Protein AF-A0A8S3T548-F1 (afdb_monomer_lite)

InterPro domains:
  IPR055470 Domain of unknown function DUF7042 [PF23069] (3-116)

Secondary structure (DSSP, 8-state):
---GGG-EEEEEEEESSS-EE--TT-EEEESTTSSEEEE-TTT--S--TTSSSEEEEEEEEEETTEEEEEEE--S---SSS--SEEEEEEEEETTEEEEEEEESSPPTT--TTSPPTT-EEEEEEE---S----------SSS-HHHHHHHHHHHHHHHHHHHHHHHHHHHHTTSS-------------------SSSSSTTTTTSGGGS--

Organism: Mytilus edulis (NCBI:txid6550)

Structure (mmCIF, N/CA/C/O backbone):
data_AF-A0A8S3T548-F1
#
_entry.id   AF-A0A8S3T548-F1
#
loop_
_atom_site.group_PDB
_atom_site.id
_atom_site.type_symbol
_atom_site.label_atom_id
_atom_site.label_alt_id
_atom_site.label_comp_id
_atom_site.label_asym_id
_atom_site.label_entity_id
_atom_site.label_seq_id
_atom_site.pdbx_PDB_ins_code
_atom_site.Cartn_x
_atom_site.Cartn_y
_atom_site.Cartn_z
_atom_site.occupancy
_atom_site.B_iso_or_equiv
_atom_site.auth_seq_id
_atom_site.auth_comp_id
_atom_site.auth_asym_id
_atom_site.auth_atom_id
_atom_site.pdbx_PDB_model_num
ATOM 1 N N . MET A 1 1 ? -15.044 -4.629 6.955 1.00 51.59 1 MET A N 1
ATOM 2 C CA . MET A 1 1 ? -15.221 -3.271 6.397 1.00 51.59 1 MET A CA 1
ATOM 3 C C . MET A 1 1 ? -13.907 -2.531 6.546 1.00 51.59 1 MET A C 1
ATOM 5 O O . MET A 1 1 ? -13.347 -2.600 7.634 1.00 51.59 1 MET A O 1
ATOM 9 N N . VAL A 1 2 ? -13.434 -1.870 5.486 1.00 59.91 2 VAL A N 1
ATOM 10 C CA . VAL A 1 2 ? -12.195 -1.070 5.491 1.00 59.91 2 VAL A CA 1
ATOM 11 C C . VAL A 1 2 ? -12.359 0.136 6.427 1.00 59.91 2 VAL A C 1
ATOM 13 O O . VAL A 1 2 ? -13.420 0.767 6.436 1.00 59.91 2 VAL A O 1
ATOM 16 N N . SER A 1 3 ? -11.343 0.419 7.248 1.00 67.31 3 SER A N 1
ATOM 17 C CA . SER A 1 3 ? -11.358 1.538 8.205 1.00 67.31 3 SER A CA 1
ATOM 18 C C . SER A 1 3 ? -11.398 2.891 7.488 1.00 67.31 3 SER A C 1
ATOM 20 O O . SER A 1 3 ? -10.720 3.072 6.480 1.00 67.31 3 SER A O 1
ATOM 22 N N . SER A 1 4 ? -12.171 3.844 8.020 1.00 71.12 4 SER A N 1
ATOM 23 C CA . SER A 1 4 ? -12.417 5.156 7.402 1.00 71.12 4 SER A CA 1
ATOM 24 C C . SER A 1 4 ? -11.180 6.046 7.301 1.00 71.12 4 SER A C 1
ATOM 26 O O . SER A 1 4 ? -11.131 6.897 6.425 1.00 71.12 4 SER A O 1
ATOM 28 N N . VAL A 1 5 ? -10.176 5.834 8.158 1.00 68.00 5 VAL A N 1
ATOM 29 C CA . VAL A 1 5 ? -8.953 6.660 8.230 1.00 68.00 5 VAL A CA 1
ATOM 30 C C . VAL A 1 5 ? -8.104 6.584 6.954 1.00 68.00 5 VAL A C 1
ATOM 32 O O . VAL A 1 5 ? -7.256 7.438 6.723 1.00 68.00 5 VAL A O 1
ATOM 35 N N . PHE A 1 6 ? -8.335 5.577 6.115 1.00 75.81 6 PHE A N 1
ATOM 36 C CA . PHE A 1 6 ? -7.535 5.325 4.918 1.00 75.81 6 PHE A CA 1
ATOM 37 C C . PHE A 1 6 ? -8.343 5.506 3.638 1.00 75.81 6 PHE A C 1
ATOM 39 O O . PHE A 1 6 ? -7.819 5.225 2.575 1.00 75.81 6 PHE A O 1
ATOM 46 N N . LEU A 1 7 ? -9.605 5.937 3.723 1.00 85.81 7 LEU A N 1
ATOM 47 C CA . LEU A 1 7 ? -10.433 6.139 2.538 1.00 85.81 7 LEU A CA 1
ATOM 48 C C . LEU A 1 7 ? -10.167 7.527 1.967 1.00 85.81 7 LEU A C 1
ATOM 50 O O . LEU A 1 7 ? -10.346 8.520 2.669 1.00 85.81 7 LEU A O 1
ATOM 54 N N . GLY A 1 8 ? -9.764 7.593 0.704 1.00 88.31 8 GLY A N 1
ATOM 55 C CA . GLY A 1 8 ? -9.559 8.861 0.016 1.00 88.31 8 GLY A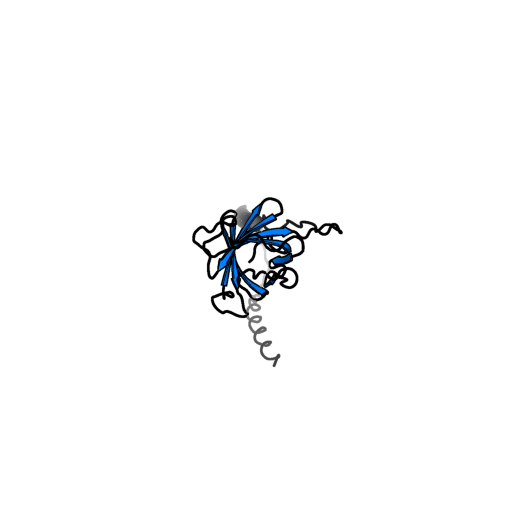 CA 1
ATOM 56 C C . GLY A 1 8 ? -8.495 8.793 -1.067 1.00 88.31 8 GLY A C 1
ATOM 57 O O . GLY A 1 8 ? -7.948 7.734 -1.373 1.00 88.31 8 GLY A O 1
ATOM 58 N N . ASN A 1 9 ? -8.189 9.966 -1.611 1.00 91.00 9 ASN A N 1
ATOM 59 C CA . ASN A 1 9 ? -7.144 10.152 -2.606 1.00 91.00 9 ASN A CA 1
ATOM 60 C C . ASN A 1 9 ? -5.880 10.697 -1.946 1.00 91.00 9 ASN A C 1
ATOM 62 O O . ASN A 1 9 ? -5.929 11.621 -1.127 1.00 91.00 9 ASN A O 1
ATOM 66 N N . PHE A 1 10 ? -4.744 10.130 -2.329 1.00 92.38 10 PHE A N 1
ATOM 67 C CA . PHE A 1 10 ? -3.447 10.473 -1.772 1.00 92.38 10 PHE A CA 1
ATOM 68 C C . PHE A 1 10 ? -2.417 10.662 -2.879 1.00 92.38 10 PHE A C 1
ATOM 70 O O . PHE A 1 10 ? -2.430 9.955 -3.886 1.00 92.38 10 PHE A O 1
ATOM 77 N N . PHE A 1 11 ? -1.471 11.564 -2.643 1.00 93.50 11 PHE A N 1
ATOM 78 C CA . PHE A 1 11 ? -0.170 11.476 -3.287 1.00 93.50 11 PHE A CA 1
ATOM 79 C C . PHE A 1 11 ? 0.639 10.354 -2.656 1.00 93.50 11 PHE A C 1
ATOM 81 O O . PHE A 1 11 ? 0.528 10.132 -1.447 1.00 93.50 11 PHE A O 1
ATOM 88 N N . TYR A 1 12 ? 1.489 9.687 -3.435 1.00 94.19 12 TYR A N 1
ATOM 89 C CA . TYR A 1 12 ? 2.329 8.633 -2.884 1.00 94.19 12 TYR A CA 1
ATOM 90 C C . TYR A 1 12 ? 3.771 8.633 -3.384 1.00 94.19 12 TYR A C 1
ATOM 92 O O . TYR A 1 12 ? 4.076 8.963 -4.529 1.00 94.19 12 TYR A O 1
ATOM 100 N N . THR A 1 13 ? 4.659 8.191 -2.497 1.00 95.69 13 THR A N 1
ATOM 101 C CA . THR A 1 13 ? 6.007 7.720 -2.834 1.00 95.69 13 THR A CA 1
ATOM 102 C C . THR A 1 13 ? 6.075 6.209 -2.647 1.00 95.69 13 THR A C 1
ATOM 104 O O . THR A 1 13 ? 5.324 5.650 -1.846 1.00 95.69 13 THR A O 1
ATOM 107 N N . TYR A 1 14 ? 6.965 5.539 -3.377 1.00 95.88 14 TYR A N 1
ATOM 108 C CA . TYR A 1 14 ? 7.132 4.087 -3.358 1.00 95.88 14 TYR A CA 1
ATOM 109 C C . TYR A 1 14 ? 8.607 3.682 -3.366 1.00 95.88 14 TYR A C 1
ATOM 111 O O . TYR A 1 14 ? 9.368 4.139 -4.216 1.00 95.88 14 TYR A O 1
ATOM 119 N N . ASP A 1 15 ? 8.996 2.780 -2.468 1.00 96.19 15 ASP A N 1
ATOM 120 C CA . ASP A 1 15 ? 10.358 2.258 -2.325 1.00 96.19 15 ASP A CA 1
ATOM 121 C C . ASP A 1 15 ? 10.357 0.721 -2.258 1.00 96.19 15 ASP A C 1
ATOM 123 O O . ASP A 1 15 ? 9.858 0.111 -1.308 1.00 96.19 15 ASP A O 1
ATOM 127 N N . ASN A 1 16 ? 10.964 0.081 -3.258 1.00 93.44 16 ASN A N 1
ATOM 128 C CA . ASN A 1 16 ? 11.143 -1.376 -3.339 1.00 93.44 16 ASN A CA 1
ATOM 129 C C . ASN A 1 16 ? 12.545 -1.854 -2.901 1.00 93.44 16 ASN A C 1
ATOM 131 O O . ASN A 1 16 ? 12.880 -3.028 -3.042 1.00 93.44 16 ASN A O 1
ATOM 135 N N . GLY A 1 17 ? 13.383 -0.953 -2.390 1.00 91.69 17 GLY A N 1
ATOM 136 C CA . GLY A 1 17 ? 14.765 -1.196 -1.988 1.00 91.69 17 GLY A CA 1
ATOM 137 C C . GLY A 1 17 ? 15.832 -0.908 -3.026 1.00 91.69 17 GLY A C 1
ATOM 138 O O . GLY A 1 17 ? 17.009 -1.065 -2.711 1.00 91.69 17 GLY A O 1
ATOM 139 N N . THR A 1 18 ? 15.449 -0.453 -4.217 1.00 90.06 18 THR A N 1
ATOM 140 C CA . THR A 1 18 ? 16.390 0.062 -5.226 1.00 90.06 18 THR A CA 1
ATOM 141 C C . THR A 1 18 ? 16.393 1.591 -5.313 1.00 90.06 18 THR A C 1
ATOM 143 O O . THR A 1 18 ? 17.237 2.165 -5.995 1.00 90.06 18 THR A O 1
ATOM 146 N N . GLY A 1 19 ? 15.487 2.249 -4.584 1.00 90.12 19 GLY A N 1
ATOM 147 C CA . GLY A 1 19 ? 15.321 3.696 -4.534 1.00 90.12 19 GLY A CA 1
ATOM 148 C C . GLY A 1 19 ? 13.848 4.088 -4.416 1.00 90.12 19 GLY A C 1
ATOM 149 O O . GLY A 1 19 ? 12.954 3.253 -4.568 1.00 90.12 19 GLY A O 1
ATOM 150 N N . THR A 1 20 ? 13.605 5.372 -4.165 1.00 92.62 20 THR A N 1
ATOM 151 C CA . THR A 1 20 ? 12.253 5.939 -4.109 1.00 92.62 20 THR A CA 1
ATOM 152 C C . THR A 1 20 ? 11.794 6.365 -5.502 1.00 92.62 20 THR A C 1
ATOM 154 O O . THR A 1 20 ? 12.530 7.012 -6.244 1.00 92.62 20 THR A O 1
ATOM 157 N N . SER A 1 21 ? 10.556 6.023 -5.840 1.00 93.12 21 SER A N 1
ATOM 158 C CA . SER A 1 21 ? 9.849 6.389 -7.068 1.00 93.12 21 SER A CA 1
ATOM 159 C C . SER A 1 21 ? 8.479 6.975 -6.733 1.00 93.12 21 SER A C 1
ATOM 161 O O . SER A 1 21 ? 8.013 6.835 -5.601 1.00 93.12 21 SER A O 1
ATOM 163 N N . CYS A 1 22 ? 7.833 7.599 -7.721 1.00 91.75 22 CYS A N 1
ATOM 164 C CA . CYS A 1 22 ? 6.589 8.353 -7.549 1.00 91.75 22 CYS A CA 1
ATOM 165 C C . CYS A 1 22 ? 6.742 9.538 -6.568 1.00 91.75 22 CYS A C 1
ATOM 167 O O . CYS A 1 22 ? 7.693 9.617 -5.787 1.00 91.75 22 CYS A O 1
ATOM 169 N N . GLY A 1 23 ? 5.850 10.520 -6.642 1.00 85.12 23 GLY A N 1
ATOM 170 C CA . GLY A 1 23 ? 5.971 11.721 -5.818 1.00 85.12 23 GLY A CA 1
ATOM 171 C C . GLY A 1 23 ? 4.720 12.583 -5.815 1.00 85.12 23 GLY A C 1
ATOM 172 O O . GLY A 1 23 ? 3.616 12.112 -6.079 1.00 85.12 23 GLY A O 1
ATOM 173 N N . THR A 1 24 ? 4.891 13.870 -5.515 1.00 73.44 24 THR A N 1
ATOM 174 C CA . THR A 1 24 ? 3.818 14.871 -5.565 1.00 73.44 24 THR A CA 1
ATOM 175 C C . THR A 1 24 ? 3.311 14.991 -7.004 1.00 73.44 24 THR A C 1
ATOM 177 O O . THR A 1 24 ? 3.978 15.584 -7.848 1.00 73.44 24 THR A O 1
ATOM 180 N N . GLY A 1 25 ? 2.178 14.360 -7.300 1.00 82.31 25 GLY A N 1
ATOM 181 C CA . GLY A 1 25 ? 1.628 14.221 -8.651 1.00 82.31 25 GLY A CA 1
ATOM 182 C C . GLY A 1 25 ? 1.304 12.781 -9.046 1.00 82.31 25 GLY A C 1
ATOM 183 O O . GLY A 1 25 ? 0.706 12.582 -10.092 1.00 82.31 25 GLY A O 1
ATOM 184 N N . SER A 1 26 ? 1.690 11.790 -8.238 1.00 91.19 26 SER A N 1
ATOM 185 C CA . SER A 1 26 ? 1.286 10.391 -8.402 1.00 91.19 26 SER A C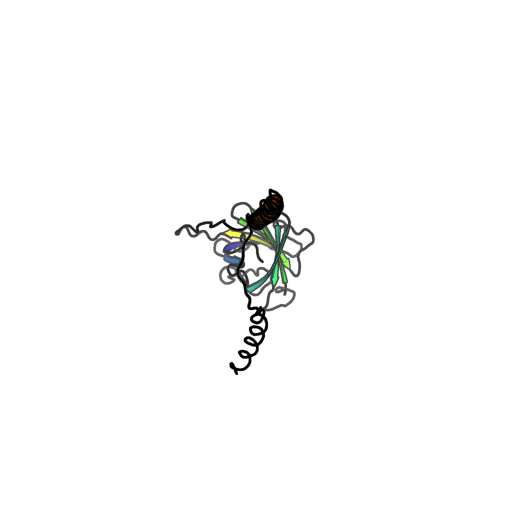A 1
ATOM 186 C C . SER A 1 26 ? 0.114 10.088 -7.478 1.00 91.19 26 SER A C 1
ATOM 188 O O . SER A 1 26 ? 0.279 10.103 -6.259 1.00 91.19 26 SER A O 1
ATOM 190 N N . GLU A 1 27 ? -1.056 9.837 -8.053 1.00 91.62 27 GLU A N 1
ATOM 191 C CA . GLU A 1 27 ? -2.300 9.623 -7.318 1.00 91.62 27 GLU A CA 1
ATOM 192 C C . GLU A 1 27 ? -2.580 8.148 -7.034 1.00 91.62 27 GLU A C 1
ATOM 194 O O . GLU A 1 27 ? -2.431 7.269 -7.891 1.00 91.62 27 GLU A O 1
ATOM 199 N N . TRP A 1 28 ? -3.043 7.906 -5.812 1.00 91.94 28 TRP A N 1
ATOM 200 C CA . TRP A 1 28 ? -3.550 6.628 -5.342 1.00 91.94 28 TRP A CA 1
ATOM 201 C C . TRP A 1 28 ? -4.902 6.850 -4.650 1.00 91.94 28 TRP A C 1
ATOM 203 O O . TRP A 1 28 ? -4.971 7.487 -3.596 1.00 91.94 28 TRP A O 1
ATOM 213 N N . ASP A 1 29 ? -5.970 6.299 -5.238 1.00 91.81 29 ASP A N 1
ATOM 214 C CA . ASP A 1 29 ? -7.287 6.183 -4.600 1.00 91.81 29 ASP A CA 1
ATOM 215 C C . ASP A 1 29 ? -7.320 4.932 -3.716 1.00 91.81 29 ASP A C 1
ATOM 217 O O . ASP A 1 29 ? -7.341 3.794 -4.199 1.00 91.81 29 ASP A O 1
ATOM 221 N N . VAL A 1 30 ? -7.330 5.135 -2.402 1.00 89.50 30 VAL A N 1
ATOM 222 C CA . VAL A 1 30 ? -7.369 4.065 -1.408 1.00 89.50 30 VAL A CA 1
ATOM 223 C C . VAL A 1 30 ? -8.821 3.792 -1.033 1.00 89.50 30 VAL A C 1
ATOM 225 O O . VAL A 1 30 ? -9.344 4.311 -0.052 1.00 89.50 30 VAL A O 1
ATOM 228 N N . CYS A 1 31 ? -9.484 2.919 -1.790 1.00 85.56 31 CYS A N 1
ATOM 229 C CA . CYS A 1 31 ? -10.821 2.425 -1.459 1.00 85.56 31 CYS A CA 1
ATOM 230 C C . CYS A 1 31 ? -11.855 3.539 -1.193 1.00 85.56 31 CYS A C 1
ATOM 232 O O . CYS A 1 31 ? -12.702 3.346 -0.321 1.00 85.56 31 CYS A O 1
ATOM 234 N N . THR A 1 32 ? -11.853 4.682 -1.895 1.00 86.50 32 THR A N 1
ATOM 235 C CA . THR A 1 32 ? -12.828 5.767 -1.627 1.00 86.50 32 THR A CA 1
ATOM 236 C C . THR A 1 32 ? -14.278 5.266 -1.691 1.00 86.50 32 THR A C 1
ATOM 238 O O . THR A 1 32 ? -15.100 5.585 -0.830 1.00 86.50 32 THR A O 1
ATOM 241 N N . ASN A 1 33 ? -14.587 4.371 -2.636 1.00 85.12 33 ASN A N 1
ATOM 242 C CA . ASN A 1 33 ? -15.897 3.713 -2.751 1.00 85.12 33 ASN A CA 1
ATOM 243 C C . ASN A 1 33 ? -16.063 2.464 -1.851 1.00 85.12 33 ASN A C 1
ATOM 245 O O . ASN A 1 33 ? -17.043 1.731 -1.971 1.00 85.12 33 ASN A O 1
ATOM 249 N N . ARG A 1 34 ? -15.096 2.205 -0.962 1.00 83.38 34 ARG A N 1
ATOM 250 C CA . ARG A 1 34 ? -14.971 1.058 -0.039 1.00 83.38 34 ARG A CA 1
ATOM 251 C C . ARG A 1 34 ? -14.793 -0.313 -0.695 1.00 83.38 34 ARG A C 1
ATOM 253 O O . ARG A 1 34 ? -14.726 -1.306 0.030 1.00 83.38 34 ARG A O 1
ATOM 260 N N . THR A 1 35 ? -14.707 -0.380 -2.019 1.00 89.44 35 THR A N 1
ATOM 261 C CA . THR A 1 35 ? -14.686 -1.639 -2.778 1.00 89.44 35 THR A CA 1
ATOM 262 C C . THR A 1 35 ? -13.463 -1.795 -3.662 1.00 89.44 35 THR A C 1
ATOM 264 O O . THR A 1 35 ? -12.944 -2.903 -3.749 1.00 89.44 35 THR A O 1
ATOM 267 N N . THR A 1 36 ? -12.977 -0.718 -4.273 1.00 92.69 36 THR A N 1
ATOM 268 C CA . THR A 1 36 ? -11.876 -0.750 -5.233 1.00 92.69 36 THR A CA 1
ATOM 269 C C . THR A 1 36 ? -10.857 0.322 -4.914 1.00 92.6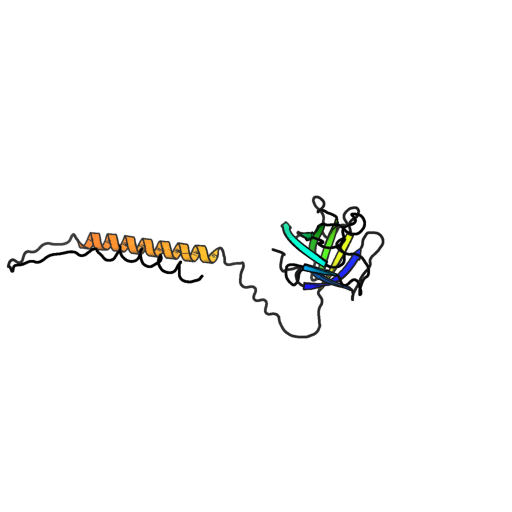9 36 THR A C 1
ATOM 271 O O . THR A 1 36 ? -11.190 1.417 -4.478 1.00 92.69 36 THR A O 1
ATOM 274 N N . MET A 1 37 ? -9.604 -0.013 -5.150 1.00 93.44 37 MET A N 1
ATOM 275 C CA . MET A 1 37 ? -8.452 0.854 -5.037 1.00 93.44 37 MET A CA 1
ATOM 276 C C . MET A 1 37 ? -7.828 0.960 -6.421 1.00 93.44 37 MET A C 1
ATOM 278 O O . MET A 1 37 ? -7.666 -0.060 -7.094 1.00 93.44 37 MET A O 1
ATOM 282 N N . THR A 1 38 ? -7.494 2.179 -6.835 1.00 94.25 38 THR A N 1
ATOM 283 C CA . THR A 1 38 ? -6.963 2.443 -8.175 1.00 94.25 38 THR A CA 1
ATOM 284 C C . THR A 1 38 ? -5.638 3.195 -8.115 1.00 94.25 38 THR A C 1
ATOM 286 O O . THR A 1 38 ? -5.371 3.963 -7.186 1.00 94.25 38 THR A O 1
ATOM 289 N N . PHE A 1 39 ? -4.796 2.941 -9.114 1.00 92.75 39 PHE A N 1
ATOM 290 C CA . PHE A 1 39 ? -3.470 3.529 -9.260 1.00 92.75 39 PHE A CA 1
ATOM 291 C C . PHE A 1 39 ? -3.358 4.226 -10.615 1.00 92.75 39 PHE A C 1
ATOM 293 O O . PHE A 1 39 ? -3.606 3.616 -11.657 1.00 92.75 39 PHE A O 1
ATOM 300 N N . ASN A 1 40 ? -2.939 5.492 -10.631 1.00 90.56 40 ASN A N 1
ATOM 301 C CA . ASN A 1 40 ? -2.758 6.215 -11.886 1.00 90.56 40 ASN A CA 1
ATOM 302 C C . ASN A 1 40 ? -1.358 5.976 -12.475 1.00 90.56 40 ASN A C 1
ATOM 304 O O . ASN A 1 40 ? -0.421 6.752 -12.265 1.00 90.56 40 ASN A O 1
ATOM 308 N N . TYR A 1 41 ? -1.211 4.910 -13.266 1.00 91.31 41 TYR A N 1
ATOM 309 C CA . TYR A 1 41 ? 0.083 4.574 -13.873 1.00 91.31 41 TYR A CA 1
ATOM 310 C C . TYR A 1 41 ? 0.528 5.500 -15.010 1.00 91.31 41 TYR A C 1
ATOM 312 O O . TYR A 1 41 ? 1.687 5.451 -15.419 1.00 91.31 41 TYR A O 1
ATOM 320 N N . THR A 1 42 ? -0.342 6.395 -15.490 1.00 91.56 42 THR A N 1
ATOM 321 C CA . THR A 1 42 ? 0.075 7.480 -16.392 1.00 91.56 42 THR A CA 1
ATOM 322 C C . THR A 1 42 ? 0.898 8.536 -15.649 1.00 91.56 42 THR A C 1
ATOM 324 O O . THR A 1 42 ? 1.801 9.126 -16.235 1.00 91.56 42 THR A O 1
ATOM 327 N N . GLN A 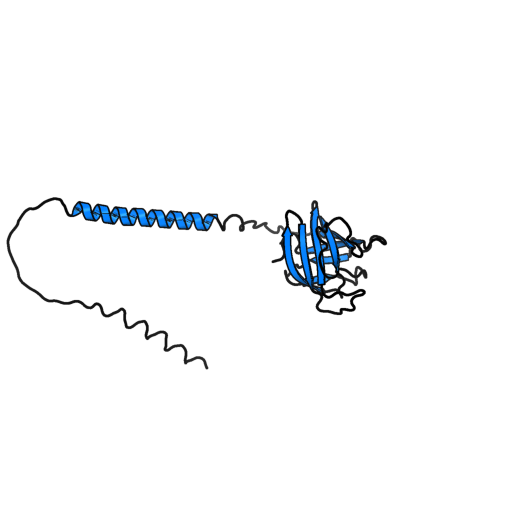1 43 ? 0.629 8.746 -14.356 1.00 91.38 43 GLN A N 1
ATOM 328 C CA . GLN A 1 43 ? 1.386 9.666 -13.501 1.00 91.38 43 GLN A CA 1
ATOM 329 C C . GLN A 1 43 ? 2.632 9.016 -12.884 1.00 91.38 43 GLN A C 1
ATOM 331 O O . GLN A 1 43 ? 3.646 9.685 -12.691 1.00 91.38 43 GLN A O 1
ATOM 336 N N . CYS A 1 44 ? 2.578 7.718 -12.572 1.00 92.94 44 CYS A N 1
ATOM 337 C CA . CYS A 1 44 ? 3.751 6.953 -12.159 1.00 92.94 44 CYS A CA 1
ATOM 338 C C . CYS A 1 44 ? 3.705 5.518 -12.683 1.00 92.94 44 CYS A C 1
ATOM 340 O O . CYS A 1 44 ? 2.907 4.713 -12.222 1.00 92.94 44 CYS A O 1
ATOM 342 N N . ALA A 1 45 ? 4.625 5.161 -13.579 1.00 92.88 45 ALA A N 1
ATOM 343 C CA . ALA A 1 45 ? 4.669 3.830 -14.193 1.00 92.88 45 ALA A CA 1
ATOM 344 C C . ALA A 1 45 ? 5.085 2.691 -13.234 1.00 92.88 45 ALA A C 1
ATOM 346 O O . ALA A 1 45 ? 5.134 1.529 -13.637 1.00 92.88 45 ALA A O 1
ATOM 347 N N . THR A 1 46 ? 5.425 3.000 -11.980 1.00 93.56 46 THR A N 1
ATOM 348 C CA . THR A 1 46 ? 5.773 1.990 -10.980 1.00 93.56 46 THR A CA 1
ATOM 349 C C . THR A 1 46 ? 4.551 1.142 -10.634 1.00 93.56 46 THR A C 1
ATOM 351 O O . THR A 1 46 ? 3.542 1.665 -10.169 1.00 93.56 46 THR A O 1
ATOM 354 N N . ILE A 1 47 ? 4.673 -0.178 -10.789 1.00 93.69 47 ILE A N 1
ATOM 355 C CA . ILE A 1 47 ? 3.632 -1.136 -10.401 1.00 93.69 47 ILE A CA 1
ATOM 356 C C . ILE A 1 47 ? 3.477 -1.133 -8.879 1.00 93.69 47 ILE A C 1
ATOM 358 O O . ILE A 1 47 ? 4.426 -1.413 -8.142 1.00 93.69 47 ILE A O 1
ATOM 362 N N . ILE A 1 48 ? 2.256 -0.868 -8.422 1.00 93.50 48 ILE A N 1
ATOM 363 C CA . ILE A 1 48 ? 1.879 -0.859 -7.007 1.00 93.50 48 ILE A CA 1
ATOM 364 C C . ILE A 1 48 ? 0.923 -2.011 -6.735 1.00 93.50 48 ILE A C 1
ATOM 366 O O . ILE A 1 48 ? 0.177 -2.460 -7.607 1.00 93.50 48 ILE A O 1
ATOM 370 N N . ALA A 1 49 ? 0.990 -2.524 -5.509 1.00 94.50 49 ALA A N 1
ATOM 371 C CA . ALA A 1 49 ? 0.191 -3.650 -5.052 1.00 94.50 49 ALA A CA 1
ATOM 372 C C . ALA A 1 49 ? 0.278 -4.897 -5.945 1.00 94.50 49 ALA A C 1
ATOM 374 O O . ALA A 1 49 ? -0.616 -5.738 -5.895 1.00 94.50 49 ALA A O 1
ATOM 375 N N . TYR A 1 50 ? 1.348 -5.012 -6.741 1.00 95.81 50 TYR A N 1
ATOM 376 C CA . TYR A 1 50 ? 1.573 -6.114 -7.671 1.00 95.81 50 TYR A CA 1
ATOM 377 C C . TYR A 1 50 ? 0.352 -6.370 -8.577 1.00 95.81 50 TYR A C 1
ATOM 379 O O . TYR A 1 50 ? -0.103 -7.506 -8.716 1.00 95.81 50 TYR A O 1
ATOM 387 N N . SER A 1 51 ? -0.217 -5.295 -9.132 1.00 95.00 51 SER A N 1
ATOM 388 C CA . SER A 1 51 ? -1.495 -5.299 -9.856 1.00 95.00 51 SER A CA 1
ATOM 389 C C . SER A 1 51 ? -1.454 -4.449 -11.126 1.00 95.00 51 SER A C 1
ATOM 391 O O . SER A 1 51 ? -0.553 -3.632 -11.301 1.00 95.00 51 SER A O 1
ATOM 393 N N . ASP A 1 52 ? -2.425 -4.640 -12.015 1.00 89.38 52 ASP A N 1
ATOM 394 C CA . ASP A 1 52 ? -2.558 -3.951 -13.303 1.00 89.38 52 ASP A CA 1
ATOM 395 C C . ASP A 1 52 ? -3.446 -2.693 -13.226 1.00 89.38 52 ASP A C 1
ATOM 397 O O . ASP A 1 52 ? -4.174 -2.384 -14.165 1.00 89.38 52 ASP A O 1
ATOM 401 N N . ALA A 1 53 ? -3.293 -1.933 -12.132 1.00 88.69 53 ALA A N 1
ATOM 402 C CA . ALA A 1 53 ? -3.872 -0.612 -11.828 1.00 88.69 53 ALA A CA 1
ATOM 403 C C . ALA A 1 53 ? -5.161 -0.586 -10.994 1.00 88.69 53 ALA A C 1
ATOM 405 O O . ALA A 1 53 ? -5.423 0.437 -10.362 1.00 88.69 53 ALA A O 1
ATOM 406 N N . GLU A 1 54 ? -5.929 -1.673 -10.914 1.00 94.69 54 GLU A N 1
ATOM 407 C CA . GLU A 1 54 ? -7.119 -1.747 -10.055 1.00 94.69 54 GLU A CA 1
ATOM 408 C C . GLU A 1 54 ? -7.112 -3.013 -9.193 1.00 94.69 54 GLU A C 1
ATOM 410 O O . GLU A 1 54 ? -6.845 -4.120 -9.661 1.00 94.69 54 GLU A O 1
ATOM 415 N N . VAL A 1 55 ? -7.443 -2.856 -7.910 1.00 95.94 55 VAL A N 1
ATOM 416 C CA . VAL A 1 55 ? -7.601 -3.971 -6.971 1.00 95.94 55 VAL A CA 1
ATOM 417 C C . VAL A 1 55 ? -8.853 -3.811 -6.123 1.00 95.94 55 VAL A C 1
ATOM 419 O O . VAL A 1 55 ? -9.261 -2.709 -5.769 1.00 95.94 55 VAL A O 1
ATOM 422 N N . PHE A 1 56 ? -9.450 -4.931 -5.732 1.00 95.12 56 PHE A N 1
ATOM 423 C CA . PHE A 1 56 ? -10.604 -4.978 -4.844 1.00 95.12 56 PHE A CA 1
ATOM 424 C C . PHE A 1 56 ? -10.168 -5.024 -3.383 1.00 95.12 56 PHE A C 1
ATOM 426 O O . PHE A 1 56 ? -9.323 -5.830 -2.996 1.00 95.12 56 PHE A O 1
ATOM 433 N N . CYS A 1 57 ? -10.784 -4.205 -2.541 1.00 91.38 57 CYS A N 1
ATOM 434 C CA . CYS A 1 57 ? -10.544 -4.167 -1.105 1.00 91.38 57 CYS A CA 1
ATOM 435 C C . CYS A 1 57 ? -11.359 -5.286 -0.431 1.00 91.38 57 CYS A C 1
ATOM 437 O O . CYS A 1 57 ? -12.554 -5.133 -0.187 1.00 91.38 57 CYS A O 1
ATOM 439 N N . VAL A 1 58 ? -10.733 -6.438 -0.155 1.00 89.12 58 VAL A N 1
ATOM 440 C CA . VAL A 1 58 ? -11.458 -7.658 0.257 1.00 89.12 58 VAL A CA 1
ATOM 441 C C . VAL A 1 58 ? -11.682 -7.720 1.761 1.00 89.12 58 VAL A C 1
ATOM 443 O O . VAL A 1 58 ? -12.797 -7.944 2.232 1.00 89.12 58 VAL A O 1
ATOM 446 N N . ALA A 1 59 ? -10.612 -7.560 2.534 1.00 86.56 59 ALA A N 1
ATOM 447 C CA . ALA A 1 59 ? -10.658 -7.747 3.975 1.00 86.56 59 ALA A CA 1
ATOM 448 C C . ALA A 1 59 ? -9.667 -6.825 4.672 1.00 86.56 59 ALA A C 1
ATOM 450 O O . ALA A 1 59 ? -8.571 -6.576 4.176 1.00 86.56 59 ALA A O 1
ATOM 451 N N . SER A 1 60 ? -10.047 -6.356 5.856 1.00 88.44 60 SER A N 1
ATOM 452 C CA . SER A 1 60 ? -9.171 -5.583 6.725 1.00 88.44 60 SER A CA 1
ATOM 453 C C . SER A 1 60 ? -9.298 -6.059 8.162 1.00 88.44 60 SER A C 1
ATOM 455 O O . SER A 1 60 ? -10.414 -6.241 8.654 1.00 88.44 60 SER A O 1
ATOM 457 N N . VAL A 1 61 ? -8.168 -6.188 8.846 1.00 89.25 61 VAL A N 1
ATOM 458 C CA . VAL A 1 61 ? -8.101 -6.480 10.278 1.00 89.25 61 VAL A CA 1
ATOM 459 C C . VAL A 1 61 ? -7.272 -5.394 10.945 1.00 89.25 61 VAL A C 1
ATOM 461 O O . VAL A 1 61 ? -6.157 -5.111 10.514 1.00 89.25 61 VAL A O 1
ATOM 464 N N . ALA A 1 62 ? -7.814 -4.776 11.989 1.00 90.00 62 ALA A N 1
ATOM 465 C CA . ALA A 1 62 ? -7.072 -3.837 12.817 1.00 90.00 62 ALA A CA 1
ATOM 466 C C . ALA A 1 62 ? -6.472 -4.578 14.018 1.00 90.00 62 ALA A C 1
ATOM 468 O O . ALA A 1 62 ? -7.162 -5.352 14.681 1.00 90.00 62 ALA A O 1
ATOM 469 N N . SER A 1 63 ? -5.196 -4.328 14.303 1.00 88.31 63 SER A N 1
ATOM 470 C CA . SER A 1 63 ? -4.507 -4.820 15.494 1.00 88.31 63 SER A CA 1
ATOM 471 C C . SER A 1 63 ? -3.675 -3.690 16.089 1.00 88.31 63 SER A C 1
ATOM 473 O O . SER A 1 63 ? -2.705 -3.233 15.480 1.00 88.31 63 SER A O 1
ATOM 475 N N . SER A 1 64 ? -4.054 -3.242 17.286 1.00 86.25 64 SER A N 1
ATOM 476 C CA . SER A 1 64 ? -3.540 -2.014 17.905 1.00 86.25 64 SER A CA 1
ATOM 477 C C . SER A 1 64 ? -3.703 -0.809 16.964 1.00 86.25 64 SER A C 1
ATOM 479 O O . SER A 1 64 ? -4.831 -0.394 16.717 1.00 86.25 64 SER A O 1
ATOM 481 N N . ASN A 1 65 ? -2.602 -0.302 16.397 1.00 87.06 65 ASN A N 1
ATOM 482 C CA . ASN A 1 65 ? -2.567 0.860 15.497 1.00 87.06 65 ASN A CA 1
ATOM 483 C C . ASN A 1 65 ? -2.163 0.490 14.060 1.00 87.06 65 ASN A C 1
ATOM 485 O O . ASN A 1 65 ? -1.841 1.369 13.262 1.00 87.06 65 ASN A O 1
ATOM 489 N N . VAL A 1 66 ? -2.133 -0.806 13.743 1.00 92.06 66 VAL A N 1
ATOM 490 C CA . VAL A 1 66 ? -1.794 -1.309 12.411 1.00 92.06 66 VAL A CA 1
ATOM 491 C C . VAL A 1 66 ? -3.025 -1.938 11.787 1.00 92.06 66 VAL A C 1
ATOM 493 O O . VAL A 1 66 ? -3.698 -2.769 12.404 1.00 92.06 66 VAL A O 1
ATOM 496 N N . ILE A 1 67 ? -3.301 -1.563 10.545 1.00 92.12 67 ILE A N 1
ATOM 497 C CA . ILE A 1 67 ? -4.314 -2.211 9.722 1.00 92.12 67 ILE A CA 1
ATOM 498 C C . ILE A 1 67 ? -3.639 -3.137 8.738 1.00 92.12 67 ILE A C 1
ATOM 500 O O . ILE A 1 67 ? -2.762 -2.721 7.997 1.00 92.12 67 ILE A O 1
ATOM 504 N N . TYR A 1 68 ? -4.108 -4.373 8.705 1.00 93.38 68 TYR A N 1
ATOM 505 C CA . TYR A 1 68 ? -3.747 -5.375 7.721 1.00 93.38 68 TYR A CA 1
ATOM 506 C C . TYR A 1 68 ? -4.872 -5.421 6.698 1.00 93.38 68 TYR A C 1
ATOM 508 O O . TYR A 1 68 ? -5.964 -5.898 7.006 1.00 93.38 68 TYR A O 1
ATOM 516 N N . LEU A 1 69 ? -4.631 -4.881 5.510 1.00 93.12 69 LEU A N 1
ATOM 517 C CA . LEU A 1 69 ? -5.564 -4.871 4.392 1.00 93.12 69 LEU A CA 1
ATOM 518 C C . LEU A 1 69 ? -5.110 -5.902 3.362 1.00 93.12 69 LEU A C 1
ATOM 520 O O . LEU A 1 69 ? -3.972 -5.880 2.911 1.00 93.12 69 LEU A O 1
ATOM 524 N N . THR A 1 70 ? -6.006 -6.803 2.981 1.00 94.06 70 THR A N 1
ATOM 525 C CA . THR A 1 70 ? -5.806 -7.688 1.832 1.00 94.06 70 THR A CA 1
ATOM 526 C C . THR A 1 70 ? -6.596 -7.145 0.657 1.00 94.06 70 THR A C 1
ATOM 528 O O . THR A 1 70 ? -7.816 -6.969 0.751 1.00 94.06 70 THR A O 1
ATOM 531 N N . VAL A 1 71 ? -5.896 -6.905 -0.446 1.00 95.38 71 VAL A N 1
ATOM 532 C CA . VAL A 1 71 ? -6.495 -6.525 -1.722 1.00 95.38 71 VAL A CA 1
ATOM 533 C C . VAL A 1 71 ? -6.393 -7.669 -2.727 1.00 95.38 71 VAL A C 1
ATOM 535 O O . VAL A 1 71 ? -5.496 -8.511 -2.640 1.00 95.38 71 VAL A O 1
ATOM 538 N N . PHE A 1 72 ? -7.333 -7.705 -3.664 1.00 96.50 72 PHE A N 1
ATOM 539 C CA . PHE A 1 72 ? -7.456 -8.732 -4.688 1.00 96.50 72 PHE A CA 1
ATOM 540 C C . PHE A 1 72 ? -7.341 -8.119 -6.074 1.00 96.50 72 PHE A C 1
ATOM 542 O O . PHE A 1 72 ? -8.136 -7.265 -6.455 1.00 96.50 72 PHE A O 1
ATOM 549 N N . ASN A 1 73 ? -6.371 -8.592 -6.837 1.00 96.94 73 ASN A N 1
ATOM 550 C CA . ASN A 1 73 ? -6.210 -8.238 -8.233 1.00 96.94 73 ASN A CA 1
ATOM 551 C C . ASN A 1 73 ? -7.103 -9.156 -9.082 1.00 96.94 73 ASN A C 1
ATOM 553 O O . ASN A 1 73 ? -6.878 -10.368 -9.132 1.00 96.94 73 ASN A O 1
ATOM 557 N N . ASN A 1 74 ? -8.123 -8.606 -9.743 1.00 95.62 74 ASN A N 1
ATOM 558 C CA . ASN A 1 74 ? -8.978 -9.376 -10.657 1.00 95.62 74 ASN A CA 1
ATOM 559 C C . ASN A 1 74 ? -8.439 -9.416 -12.100 1.00 95.62 74 ASN A C 1
ATOM 561 O O . ASN A 1 74 ? -8.991 -10.125 -12.938 1.00 95.62 74 ASN A O 1
ATOM 565 N N . GLY A 1 75 ? -7.373 -8.677 -12.386 1.00 94.25 75 GLY A N 1
ATOM 566 C CA . GLY A 1 75 ? -6.740 -8.600 -13.689 1.00 94.25 75 GLY A CA 1
ATOM 567 C C . GLY A 1 75 ? -5.700 -9.693 -13.926 1.00 94.25 75 GLY A C 1
ATOM 568 O O . GLY A 1 75 ? -5.870 -10.860 -13.531 1.00 94.25 75 GLY A O 1
ATOM 569 N N . ILE A 1 76 ? -4.627 -9.310 -14.619 1.00 94.44 76 ILE A N 1
ATOM 570 C CA . ILE A 1 76 ? -3.542 -10.207 -15.034 1.00 94.44 76 ILE A CA 1
ATOM 571 C C . ILE A 1 76 ? -2.791 -10.729 -13.805 1.00 94.44 76 ILE A C 1
ATOM 573 O O . ILE A 1 76 ? -2.514 -9.991 -12.864 1.00 94.44 76 ILE A O 1
ATOM 577 N N . VAL A 1 77 ? -2.437 -12.018 -13.822 1.00 96.44 77 VAL A N 1
ATOM 578 C CA . VAL A 1 77 ? -1.590 -12.657 -12.807 1.00 96.44 77 VAL A CA 1
ATOM 579 C C . VAL A 1 77 ? -0.543 -13.506 -13.510 1.00 96.44 77 VAL A C 1
ATOM 581 O O . VAL A 1 77 ? -0.890 -14.430 -14.244 1.00 96.44 77 VAL A O 1
ATOM 584 N N . ASP A 1 78 ? 0.727 -13.196 -13.265 1.00 95.38 78 ASP A N 1
ATOM 585 C CA . ASP A 1 78 ? 1.882 -13.901 -13.832 1.00 95.38 78 ASP A CA 1
ATOM 586 C C . ASP A 1 78 ? 2.812 -14.489 -12.758 1.00 95.38 78 ASP A C 1
ATOM 588 O O . ASP A 1 78 ? 3.765 -15.192 -13.088 1.00 95.38 78 ASP A O 1
ATOM 592 N N . SER A 1 79 ? 2.537 -14.218 -11.475 1.00 90.62 79 SER A N 1
ATOM 593 C CA . SER A 1 79 ? 3.353 -14.655 -10.335 1.00 90.62 79 SER A CA 1
ATOM 594 C C . SER A 1 79 ? 4.809 -14.170 -10.379 1.00 90.62 79 SER A C 1
ATOM 596 O O . SER A 1 79 ? 5.669 -14.728 -9.701 1.00 90.62 79 SER A O 1
ATOM 598 N N . VAL A 1 80 ? 5.089 -13.118 -11.149 1.00 90.88 80 VAL A N 1
ATOM 599 C CA . VAL A 1 80 ? 6.401 -12.469 -11.250 1.00 90.88 80 VAL A CA 1
ATOM 600 C C . VAL A 1 80 ? 6.267 -10.995 -10.893 1.00 90.88 80 VAL A C 1
ATOM 602 O O . VAL A 1 80 ? 6.894 -10.540 -9.934 1.00 90.88 80 VAL A O 1
ATOM 605 N N . SER A 1 81 ? 5.411 -10.275 -11.614 1.00 91.88 81 SER A N 1
ATOM 606 C CA . SER A 1 81 ? 5.129 -8.850 -11.435 1.00 91.88 81 SER A CA 1
ATOM 607 C C . SER A 1 81 ? 3.709 -8.610 -10.931 1.00 91.88 81 SER A C 1
ATOM 609 O O . SER A 1 81 ? 3.493 -7.693 -10.136 1.00 91.88 81 SER A O 1
ATOM 611 N N . PHE A 1 82 ? 2.768 -9.465 -11.332 1.00 96.44 82 PHE A N 1
ATOM 612 C CA . PHE A 1 82 ? 1.360 -9.382 -10.984 1.00 96.44 82 PHE A CA 1
ATOM 613 C C . PHE A 1 82 ? 0.913 -10.601 -10.179 1.00 96.44 82 PHE A C 1
ATOM 615 O O . PHE A 1 82 ? 1.044 -11.751 -10.611 1.00 96.44 82 PHE A O 1
ATOM 622 N N . TYR A 1 83 ? 0.353 -10.345 -9.001 1.00 97.00 83 TYR A N 1
ATOM 623 C CA . TYR A 1 83 ? -0.072 -11.368 -8.049 1.00 97.00 83 TYR A CA 1
ATOM 624 C C . TYR A 1 83 ? -1.561 -11.234 -7.771 1.00 97.00 83 TYR A C 1
ATOM 626 O O . TYR A 1 83 ? -2.136 -10.154 -7.878 1.00 97.00 83 TYR A O 1
ATOM 634 N N . ARG A 1 84 ? -2.198 -12.355 -7.415 1.00 96.81 84 ARG A N 1
ATOM 635 C CA . ARG A 1 84 ? -3.645 -12.393 -7.168 1.00 96.81 84 ARG A CA 1
ATOM 636 C C . ARG A 1 84 ? -4.031 -11.632 -5.900 1.00 96.81 84 ARG A C 1
ATOM 638 O O . ARG A 1 84 ? -5.095 -11.022 -5.853 1.00 96.81 84 ARG A O 1
ATOM 645 N N . PHE A 1 85 ? -3.173 -11.682 -4.887 1.00 96.50 85 PHE A N 1
ATOM 646 C CA . PHE A 1 85 ? -3.391 -11.038 -3.602 1.00 96.50 85 PHE A CA 1
ATOM 647 C C . PHE A 1 85 ? -2.191 -10.190 -3.224 1.00 96.50 85 PHE A C 1
ATOM 649 O O . PHE A 1 85 ? -1.046 -10.563 -3.479 1.00 96.50 85 PHE A O 1
ATOM 656 N N . THR A 1 86 ? -2.480 -9.095 -2.534 1.00 97.38 86 THR A N 1
ATOM 657 C CA . THR A 1 86 ? -1.467 -8.269 -1.891 1.00 97.38 86 THR A CA 1
ATOM 658 C C . THR A 1 86 ? -1.918 -7.945 -0.484 1.00 97.38 86 THR A C 1
ATOM 660 O O . THR A 1 86 ? -3.051 -7.515 -0.261 1.00 97.38 86 THR A O 1
ATOM 663 N N . CYS A 1 87 ? -1.015 -8.135 0.471 1.00 96.38 87 CYS A N 1
ATOM 664 C CA . CYS A 1 87 ? -1.177 -7.604 1.807 1.00 96.38 87 CYS A CA 1
ATOM 665 C C . CYS A 1 87 ? -0.541 -6.221 1.912 1.00 96.38 87 CYS A C 1
ATOM 667 O O . CYS A 1 87 ? 0.600 -6.004 1.504 1.00 96.38 87 CYS A O 1
ATOM 669 N N . MET A 1 88 ? -1.276 -5.311 2.535 1.00 96.31 88 MET A N 1
ATOM 670 C CA . MET A 1 88 ? -0.813 -4.002 2.952 1.00 96.31 88 MET A CA 1
ATOM 671 C C . MET A 1 88 ? -0.896 -3.912 4.470 1.00 96.31 88 MET A C 1
ATOM 673 O O . MET A 1 88 ? -1.945 -4.208 5.045 1.00 96.31 88 MET A O 1
ATOM 677 N N . THR A 1 89 ? 0.180 -3.475 5.124 1.00 95.94 89 THR A N 1
ATOM 678 C CA . THR A 1 89 ? 0.100 -3.030 6.520 1.00 95.94 89 THR A CA 1
ATOM 679 C C . THR A 1 89 ? 0.202 -1.524 6.580 1.00 95.94 89 THR A C 1
ATOM 681 O O . THR A 1 89 ? 1.096 -0.944 5.974 1.00 95.94 89 THR A O 1
ATOM 684 N N . ILE A 1 90 ? -0.750 -0.900 7.261 1.00 94.62 90 ILE A N 1
ATOM 685 C CA . ILE A 1 90 ? -0.975 0.538 7.199 1.00 94.62 90 ILE A CA 1
ATOM 686 C C . ILE A 1 90 ? -0.995 1.096 8.618 1.00 94.62 90 ILE A C 1
ATOM 688 O O . ILE A 1 90 ? -1.657 0.541 9.498 1.00 94.62 90 ILE A O 1
ATOM 692 N N . SER A 1 91 ? -0.301 2.208 8.833 1.00 94.12 91 SER A N 1
ATOM 693 C CA . SER A 1 91 ? -0.410 3.012 10.051 1.00 94.12 91 SER A CA 1
ATOM 694 C C . SER A 1 91 ? -0.372 4.495 9.726 1.00 94.12 91 SER A C 1
ATOM 696 O O . SER A 1 91 ? 0.320 4.918 8.802 1.00 94.12 91 SER A O 1
ATOM 698 N N . THR A 1 92 ? -1.057 5.290 10.532 1.00 91.38 92 THR A N 1
ATOM 699 C CA . THR A 1 92 ? -1.049 6.750 10.427 1.00 91.38 92 THR A CA 1
ATOM 700 C C . THR A 1 92 ? 0.081 7.344 11.265 1.00 91.38 92 THR A C 1
ATOM 702 O O . THR A 1 92 ? 0.316 6.911 12.394 1.00 91.38 92 THR A O 1
ATOM 705 N N . SER A 1 93 ? 0.761 8.355 10.728 1.00 86.81 93 SER A N 1
ATOM 706 C CA . SER A 1 93 ? 1.755 9.169 11.429 1.00 86.81 93 SER A CA 1
ATOM 707 C C . SER A 1 93 ? 1.546 10.639 11.058 1.00 86.81 93 SER A C 1
ATOM 709 O O . SER A 1 93 ? 1.853 11.061 9.942 1.00 86.81 93 SER A O 1
ATOM 711 N N . GLY A 1 94 ? 0.967 11.421 11.975 1.00 86.44 94 GLY A N 1
ATOM 712 C CA . GLY A 1 94 ? 0.480 12.765 11.653 1.00 86.44 94 GLY A CA 1
ATOM 713 C C . GLY A 1 94 ? -0.668 12.705 10.640 1.00 86.44 94 GLY A C 1
ATOM 714 O O . GLY A 1 94 ? -1.636 11.981 10.856 1.00 86.44 94 GLY A O 1
ATOM 715 N N . SER A 1 95 ? -0.553 13.452 9.540 1.00 85.81 95 SER A N 1
ATOM 716 C CA . SER A 1 95 ? -1.503 13.428 8.416 1.00 85.81 95 SER A CA 1
ATOM 717 C C . SER A 1 95 ? -1.166 12.393 7.339 1.00 85.81 95 SER A C 1
ATOM 719 O O . SER A 1 95 ? -1.987 12.150 6.459 1.00 85.81 95 SER A O 1
ATOM 721 N N . SER A 1 96 ? 0.022 11.786 7.393 1.00 90.69 96 SER A N 1
ATOM 722 C CA . SER A 1 96 ? 0.487 10.833 6.385 1.00 90.69 96 SER A CA 1
ATOM 723 C C . SER A 1 96 ? 0.245 9.391 6.818 1.00 90.69 96 SER A C 1
ATOM 725 O O . SER A 1 96 ? 0.182 9.066 8.008 1.00 90.69 96 SER A O 1
ATOM 727 N N . LEU A 1 97 ? 0.157 8.500 5.836 1.00 93.56 97 LEU A N 1
ATOM 728 C CA . LEU A 1 97 ? 0.040 7.063 6.048 1.00 93.56 97 LEU A CA 1
ATOM 729 C C . LEU A 1 97 ? 1.343 6.385 5.638 1.00 93.56 97 LEU A C 1
ATOM 731 O O . LEU A 1 97 ? 1.864 6.636 4.555 1.00 93.56 97 LEU A O 1
ATOM 735 N N . SER A 1 98 ? 1.850 5.498 6.482 1.00 95.88 98 SER A N 1
ATOM 736 C CA . SER A 1 98 ? 2.913 4.564 6.119 1.00 95.88 98 SER A CA 1
ATOM 737 C C . SER A 1 98 ? 2.287 3.236 5.736 1.00 95.88 98 SER A C 1
ATOM 739 O O . SER A 1 98 ? 1.458 2.708 6.481 1.00 95.88 98 SER A O 1
ATOM 741 N N . VAL A 1 99 ? 2.685 2.710 4.584 1.00 96.50 99 VAL A N 1
ATOM 742 C CA . VAL A 1 99 ? 2.186 1.455 4.032 1.00 96.50 99 VAL A CA 1
ATOM 743 C C . VAL A 1 99 ? 3.369 0.547 3.736 1.00 96.50 99 VAL A C 1
ATOM 745 O O . VAL A 1 99 ? 4.299 0.954 3.047 1.00 96.50 99 VAL A O 1
ATOM 748 N N . SER A 1 100 ? 3.320 -0.706 4.177 1.00 97.50 100 SER A N 1
ATOM 749 C CA . SER A 1 100 ? 4.202 -1.748 3.650 1.00 97.50 100 SER A CA 1
ATOM 750 C C . SER A 1 100 ? 3.411 -2.762 2.844 1.00 97.50 100 SER A C 1
ATOM 752 O O . SER A 1 100 ? 2.314 -3.153 3.238 1.00 97.50 100 SER A O 1
ATOM 754 N N . LEU A 1 101 ? 3.964 -3.177 1.708 1.00 97.50 101 LEU A N 1
ATOM 755 C CA . LEU A 1 101 ? 3.321 -4.055 0.740 1.00 97.50 101 LEU A CA 1
ATOM 756 C C . LEU A 1 101 ? 4.064 -5.384 0.672 1.00 97.50 101 LEU A C 1
ATOM 758 O O . LEU A 1 101 ? 5.292 -5.404 0.569 1.00 97.50 101 LEU A O 1
ATOM 762 N N . GLN A 1 102 ? 3.310 -6.480 0.687 1.00 97.56 102 GLN A N 1
ATOM 763 C CA . GLN A 1 102 ? 3.825 -7.827 0.487 1.00 97.56 102 GLN A CA 1
ATOM 764 C C . GLN A 1 102 ? 2.894 -8.620 -0.431 1.00 97.56 102 GLN A C 1
ATOM 766 O O . GLN A 1 102 ? 1.673 -8.605 -0.263 1.00 97.56 102 GLN A O 1
ATOM 771 N N . LYS A 1 103 ? 3.480 -9.308 -1.412 1.00 96.12 103 LYS A N 1
ATOM 772 C CA . LYS A 1 103 ? 2.747 -10.186 -2.334 1.00 96.12 103 LYS A CA 1
ATOM 773 C C . LYS A 1 103 ? 2.161 -11.397 -1.606 1.00 96.12 103 LYS A C 1
ATOM 775 O O . LYS A 1 103 ? 2.742 -11.895 -0.644 1.00 96.12 103 LYS A O 1
ATOM 780 N N . ASP A 1 104 ? 1.023 -11.875 -2.094 1.00 94.50 104 ASP A N 1
ATOM 781 C CA . ASP A 1 104 ? 0.230 -13.006 -1.601 1.00 94.50 104 ASP A CA 1
ATOM 782 C C . ASP A 1 104 ? -0.378 -12.821 -0.205 1.00 94.50 104 ASP A C 1
ATOM 784 O O . ASP A 1 104 ? -1.597 -12.871 -0.042 1.00 94.50 104 ASP A O 1
ATOM 788 N N . LYS A 1 105 ? 0.451 -12.634 0.823 1.00 93.56 105 LYS A N 1
ATOM 789 C CA . LYS A 1 105 ? 0.020 -12.575 2.224 1.00 93.56 105 LYS A CA 1
ATOM 790 C C . LYS A 1 105 ? 0.929 -11.683 3.054 1.00 93.56 105 LYS A C 1
ATOM 792 O O . LYS A 1 105 ? 2.065 -11.421 2.682 1.00 93.56 105 LYS A O 1
ATOM 797 N N . CYS A 1 106 ? 0.441 -11.273 4.220 1.00 94.25 106 CYS A N 1
ATOM 798 C CA . CYS A 1 106 ? 1.264 -10.542 5.175 1.00 94.25 106 CYS A CA 1
ATOM 799 C C . CYS A 1 106 ? 2.324 -11.460 5.786 1.00 94.25 106 CYS A C 1
ATOM 801 O O . CYS A 1 106 ? 2.025 -12.608 6.143 1.00 94.25 106 CYS A O 1
ATOM 803 N N . ASP A 1 107 ? 3.523 -10.930 6.005 1.00 94.06 107 ASP A N 1
ATOM 804 C CA . ASP A 1 107 ? 4.495 -11.591 6.868 1.00 94.06 107 ASP A CA 1
ATOM 805 C C . ASP A 1 107 ? 4.030 -11.524 8.331 1.00 94.06 107 ASP A C 1
ATOM 807 O O . ASP A 1 107 ? 3.319 -10.607 8.762 1.00 94.06 107 ASP A O 1
ATOM 811 N N . LYS A 1 108 ? 4.434 -12.510 9.138 1.00 91.12 108 LYS A N 1
ATOM 812 C CA . LYS A 1 108 ? 4.103 -12.513 10.567 1.00 91.12 108 LYS A CA 1
ATOM 813 C C . LYS A 1 108 ? 4.768 -11.314 11.246 1.00 91.12 108 LYS A C 1
ATOM 815 O O . LYS A 1 108 ? 5.990 -11.239 11.300 1.00 91.12 108 LYS A O 1
ATOM 820 N N . GLY A 1 109 ? 3.955 -10.422 11.813 1.00 90.38 109 GLY A N 1
ATOM 821 C CA . GLY A 1 109 ? 4.448 -9.210 12.472 1.00 90.38 109 GLY A CA 1
ATOM 822 C C . GLY A 1 109 ? 4.980 -8.155 11.500 1.00 90.38 109 GLY A C 1
ATOM 823 O O . GLY A 1 109 ? 5.804 -7.337 11.900 1.00 90.38 109 GLY A O 1
ATOM 824 N N . GLN A 1 110 ? 4.542 -8.187 10.236 1.00 95.25 110 GLN A N 1
ATOM 825 C CA . GLN A 1 110 ? 4.882 -7.168 9.248 1.00 95.25 110 GLN A CA 1
ATOM 826 C C . GLN A 1 110 ? 4.590 -5.761 9.791 1.00 95.25 110 GLN A C 1
ATOM 828 O O . GLN A 1 110 ? 3.494 -5.482 10.278 1.00 95.25 110 GLN A O 1
ATOM 833 N N . SER A 1 111 ? 5.596 -4.889 9.714 1.00 95.56 111 SER A N 1
ATOM 834 C CA . SER A 1 111 ? 5.495 -3.497 10.148 1.00 95.56 111 SER A CA 1
ATOM 835 C C . SER A 1 111 ? 5.118 -2.592 8.969 1.00 95.56 111 SER A C 1
ATOM 837 O O . SER A 1 111 ? 5.641 -2.801 7.870 1.00 95.56 111 SER A O 1
ATOM 839 N N . PRO A 1 112 ? 4.304 -1.543 9.175 1.00 96.19 112 PRO A N 1
ATOM 840 C CA . PRO A 1 112 ? 4.005 -0.545 8.142 1.00 96.19 112 PRO A CA 1
ATOM 841 C C . PRO A 1 112 ? 5.205 0.300 7.711 1.00 96.19 112 PRO A C 1
ATOM 843 O O . PRO A 1 112 ? 5.171 0.916 6.651 1.00 96.19 112 PRO A O 1
ATOM 846 N N . THR A 1 113 ? 6.258 0.360 8.531 1.00 96.56 113 THR A N 1
ATOM 847 C CA . THR A 1 113 ? 7.431 1.225 8.310 1.00 96.56 113 THR A CA 1
ATOM 848 C C . THR A 1 113 ? 8.710 0.462 7.978 1.00 96.56 113 THR A C 1
ATOM 850 O O . THR A 1 113 ? 9.740 1.076 7.711 1.00 96.56 113 THR A O 1
ATOM 853 N N . VAL A 1 114 ? 8.670 -0.873 7.988 1.00 96.50 114 VAL A N 1
ATOM 854 C CA . VAL A 1 114 ? 9.822 -1.722 7.660 1.00 96.50 114 VAL A CA 1
ATOM 855 C C . VAL A 1 114 ? 9.499 -2.514 6.406 1.00 96.50 114 VAL A C 1
ATOM 857 O O . VAL A 1 114 ? 8.484 -3.207 6.352 1.00 96.50 114 VAL A O 1
ATOM 860 N N . ARG A 1 115 ? 10.366 -2.419 5.395 1.00 96.25 115 ARG A N 1
ATOM 861 C CA . ARG A 1 115 ? 10.181 -3.121 4.124 1.00 96.25 115 ARG A CA 1
ATOM 862 C C . ARG A 1 115 ? 10.275 -4.641 4.340 1.00 96.25 115 ARG A C 1
ATOM 864 O O . ARG A 1 115 ? 11.319 -5.102 4.808 1.00 96.25 115 ARG A O 1
ATOM 871 N N . PRO A 1 116 ? 9.246 -5.430 3.984 1.00 95.81 116 PRO A N 1
ATOM 872 C CA . PRO A 1 116 ? 9.342 -6.883 4.028 1.00 95.81 116 PRO A CA 1
ATOM 873 C C . PRO A 1 116 ? 10.287 -7.408 2.939 1.00 95.81 116 PRO A C 1
ATOM 875 O O . PRO A 1 116 ? 10.604 -6.721 1.963 1.00 95.81 116 PRO A O 1
ATOM 878 N N . THR A 1 117 ? 10.765 -8.643 3.097 1.00 93.88 117 THR A N 1
ATOM 879 C CA . THR A 1 117 ? 11.703 -9.237 2.131 1.00 93.88 117 THR A CA 1
ATOM 880 C C . THR A 1 117 ? 11.003 -9.458 0.792 1.00 93.88 117 THR A C 1
ATOM 882 O O . THR A 1 117 ? 9.997 -10.162 0.721 1.00 93.88 117 THR A O 1
ATOM 885 N N . GLY A 1 118 ? 11.538 -8.855 -0.275 1.00 92.56 118 GLY A N 1
ATOM 886 C CA . GLY A 1 118 ? 10.907 -8.867 -1.600 1.00 92.56 118 GLY A CA 1
ATOM 887 C C . GLY A 1 118 ? 9.598 -8.070 -1.677 1.00 92.56 118 GLY A C 1
ATOM 888 O O . GLY A 1 118 ? 8.835 -8.273 -2.624 1.00 92.56 118 GLY A O 1
ATOM 889 N N . GLY A 1 119 ? 9.352 -7.223 -0.673 1.00 95.75 119 GLY A N 1
ATOM 890 C CA . GLY A 1 119 ? 8.220 -6.316 -0.557 1.00 95.75 119 GLY A CA 1
ATOM 891 C C . GLY A 1 119 ? 8.587 -4.864 -0.864 1.00 95.75 119 GLY A C 1
ATOM 892 O O . GLY A 1 119 ? 9.669 -4.574 -1.379 1.00 95.75 119 GLY A O 1
ATOM 893 N N . ALA A 1 120 ? 7.703 -3.939 -0.497 1.00 97.38 120 ALA A N 1
ATOM 894 C CA . ALA A 1 120 ? 7.916 -2.506 -0.689 1.00 97.38 120 ALA A CA 1
ATOM 895 C C . ALA A 1 120 ? 7.336 -1.657 0.447 1.00 97.38 120 ALA A C 1
ATOM 897 O O . ALA A 1 120 ? 6.569 -2.143 1.281 1.00 97.38 120 ALA A O 1
ATOM 898 N N . LEU A 1 121 ? 7.714 -0.383 0.465 1.00 97.69 121 LEU A N 1
ATOM 899 C CA . LEU A 1 121 ? 7.123 0.664 1.288 1.00 97.69 121 LEU A CA 1
ATOM 900 C C . LEU A 1 121 ? 6.458 1.711 0.401 1.00 97.69 121 LEU A C 1
ATOM 902 O O . LEU A 1 121 ? 6.926 1.990 -0.700 1.00 97.69 121 LEU A O 1
ATOM 906 N N . ALA A 1 122 ? 5.401 2.324 0.913 1.00 96.56 122 ALA A N 1
ATOM 907 C CA . ALA A 1 122 ? 4.823 3.532 0.369 1.00 96.56 122 ALA A CA 1
ATOM 908 C C . ALA A 1 122 ? 4.486 4.516 1.490 1.00 96.56 122 ALA A C 1
ATOM 910 O O . ALA A 1 122 ? 4.168 4.124 2.615 1.00 96.56 122 ALA A O 1
ATOM 911 N N . THR A 1 123 ? 4.560 5.804 1.176 1.00 95.56 123 THR A N 1
ATOM 912 C CA . THR A 1 123 ? 4.065 6.869 2.054 1.00 95.56 123 THR A CA 1
ATOM 913 C C . THR A 1 123 ? 2.969 7.610 1.324 1.00 95.56 123 THR A C 1
ATOM 915 O O . THR A 1 123 ? 3.195 8.055 0.202 1.00 95.56 123 THR A O 1
ATOM 918 N N . LEU A 1 124 ? 1.804 7.731 1.955 1.00 94.19 124 LEU A N 1
ATOM 919 C CA . LEU A 1 124 ? 0.643 8.416 1.403 1.00 94.19 124 LEU A CA 1
ATOM 920 C C . LEU A 1 124 ? 0.471 9.760 2.091 1.00 94.19 124 LEU A C 1
ATOM 922 O O . LEU A 1 124 ? 0.475 9.835 3.321 1.00 94.19 124 LEU A O 1
ATOM 926 N N . THR A 1 125 ? 0.288 10.808 1.304 1.00 92.94 125 THR A N 1
ATOM 927 C CA . THR A 1 125 ? 0.031 12.163 1.787 1.00 92.94 125 THR A CA 1
ATOM 928 C C . THR A 1 125 ? -1.306 12.624 1.220 1.00 92.94 125 THR A C 1
ATOM 930 O O . THR A 1 125 ? -1.508 12.511 0.011 1.00 92.94 125 THR A O 1
ATOM 933 N N . PRO A 1 126 ? -2.247 13.083 2.062 1.00 87.94 126 PRO A N 1
ATOM 934 C CA . PRO A 1 126 ? -3.592 13.415 1.616 1.00 87.94 126 PRO A CA 1
ATOM 935 C C . PRO A 1 126 ? -3.567 14.500 0.544 1.00 87.94 126 PRO A C 1
ATOM 937 O O . PRO A 1 126 ? -2.761 15.432 0.594 1.00 87.94 126 PRO A O 1
ATOM 940 N N . TYR A 1 127 ? -4.480 14.376 -0.414 1.00 80.00 127 TYR A N 1
ATOM 941 C CA . TYR A 1 127 ? -4.717 15.389 -1.430 1.00 80.00 127 TYR A CA 1
ATOM 942 C C . TYR A 1 127 ? -5.403 16.601 -0.773 1.00 80.00 127 TYR A C 1
ATOM 944 O O . TYR A 1 127 ? -6.623 16.637 -0.642 1.00 80.00 127 TYR A O 1
ATOM 952 N N . SER A 1 128 ? -4.647 17.587 -0.286 1.00 59.19 128 SER A N 1
ATOM 953 C CA . SER A 1 128 ? -5.234 18.851 0.174 1.00 59.19 128 SER A CA 1
ATOM 954 C C . SER A 1 128 ? -5.406 19.789 -1.020 1.00 59.19 128 SER A C 1
ATOM 956 O O . SER A 1 128 ? -4.436 20.398 -1.469 1.00 59.19 128 SER A O 1
ATOM 958 N N . PHE A 1 129 ? -6.628 19.928 -1.535 1.00 47.53 129 PHE A N 1
ATOM 959 C CA . PHE A 1 129 ? -6.978 21.136 -2.279 1.00 47.53 129 PHE A CA 1
ATOM 960 C C . PHE A 1 129 ? -7.084 22.280 -1.264 1.00 47.53 129 PHE A C 1
ATOM 962 O O . PHE A 1 129 ? -7.916 22.230 -0.358 1.00 47.53 129 PHE A O 1
ATOM 969 N N . GLU A 1 130 ? -6.260 23.322 -1.397 1.00 46.06 130 GLU A N 1
ATOM 970 C CA . GLU A 1 130 ? -6.609 24.633 -0.839 1.00 46.06 130 GLU A CA 1
ATOM 971 C C . GLU A 1 130 ? -7.815 25.145 -1.639 1.00 46.06 130 GLU A C 1
ATOM 973 O O . GLU A 1 130 ? -7.671 25.787 -2.676 1.00 46.06 130 GLU A O 1
ATOM 978 N N . GLY A 1 131 ? -9.018 24.737 -1.236 1.00 44.12 131 GLY A N 1
ATOM 979 C CA . GLY A 1 131 ? -10.206 24.944 -2.053 1.00 44.12 131 GLY A CA 1
ATOM 980 C C . GLY A 1 131 ? -11.460 24.323 -1.461 1.00 44.12 131 GLY A C 1
ATOM 981 O O . GLY A 1 131 ? -11.925 23.297 -1.936 1.00 44.12 131 GLY A O 1
ATOM 982 N N . ASP A 1 132 ? -12.001 25.042 -0.485 1.00 35.28 132 ASP A N 1
ATOM 983 C CA . ASP A 1 132 ? -13.415 25.120 -0.117 1.00 35.28 132 ASP A CA 1
ATOM 984 C C . ASP A 1 132 ? -14.056 24.044 0.787 1.00 35.28 132 ASP A C 1
ATOM 986 O O . ASP A 1 132 ? -14.096 22.847 0.519 1.00 35.28 132 ASP A O 1
ATOM 990 N N . SER A 1 133 ? -14.666 24.590 1.842 1.00 43.06 133 SER A N 1
ATOM 991 C CA . SER A 1 133 ? -15.735 24.073 2.700 1.00 43.06 133 SER A CA 1
ATOM 992 C C . SER A 1 133 ? -15.563 22.726 3.421 1.00 43.06 133 SER A C 1
ATOM 994 O O . SER A 1 133 ? -15.700 21.641 2.867 1.00 43.06 133 SER A O 1
ATOM 996 N N . SER A 1 134 ? -15.379 22.849 4.739 1.00 50.00 134 SER A N 1
ATOM 997 C CA . SER A 1 134 ? -16.029 22.052 5.789 1.00 50.00 134 SER A CA 1
ATOM 998 C C . SER A 1 134 ? -16.800 20.802 5.330 1.00 50.00 134 SER A C 1
ATOM 1000 O O . SER A 1 134 ? -18.007 20.868 5.086 1.00 50.00 134 SER A O 1
ATOM 1002 N N . MET A 1 135 ? -16.150 19.636 5.360 1.00 48.41 135 MET A N 1
ATOM 1003 C CA . MET A 1 135 ? -16.874 18.444 5.793 1.00 48.41 135 MET A CA 1
ATOM 1004 C C . MET A 1 135 ? -16.997 18.536 7.307 1.00 48.41 135 MET A C 1
ATOM 1006 O O . MET A 1 135 ? -16.028 18.425 8.054 1.00 48.41 135 MET A O 1
ATOM 1010 N N . GLU A 1 136 ? -18.218 18.835 7.724 1.00 43.84 136 GLU A N 1
ATOM 1011 C CA . GLU A 1 136 ? -18.721 18.593 9.059 1.00 43.84 136 GLU A CA 1
ATOM 1012 C C . GLU A 1 136 ? -18.338 17.161 9.457 1.00 43.84 136 GLU A C 1
ATOM 1014 O O . GLU A 1 136 ? -18.849 16.184 8.906 1.00 43.84 136 GLU A O 1
ATOM 1019 N N . ASP A 1 137 ? -17.408 17.029 10.404 1.00 39.12 137 ASP A N 1
ATOM 1020 C CA . ASP A 1 137 ? -17.255 15.803 11.171 1.00 39.12 137 ASP A CA 1
ATOM 1021 C C . ASP A 1 137 ? -18.553 15.620 11.966 1.00 39.12 137 ASP A C 1
ATOM 1023 O O . ASP A 1 137 ? -18.644 15.944 13.153 1.00 39.12 137 ASP A O 1
ATOM 1027 N N . THR A 1 138 ? -19.580 15.042 11.344 1.00 45.12 138 THR A N 1
ATOM 1028 C CA . THR A 1 138 ? -20.596 14.304 12.091 1.00 45.12 138 THR A CA 1
ATOM 1029 C C . THR A 1 138 ? -19.937 13.038 12.630 1.00 45.12 138 THR A C 1
ATOM 1031 O O . THR A 1 138 ? -20.233 11.917 12.224 1.00 45.12 138 THR A O 1
ATOM 1034 N N . SER A 1 139 ? -19.033 13.215 13.594 1.00 48.56 139 SER A N 1
ATOM 1035 C CA . SER A 1 139 ? -18.549 12.174 14.494 1.00 48.56 139 SER A CA 1
ATOM 1036 C C . SER A 1 139 ? -19.595 11.914 15.582 1.00 48.56 139 SER A C 1
ATOM 1038 O O . SER A 1 139 ? -19.332 11.885 16.779 1.00 48.56 139 SER A O 1
ATOM 1040 N N . THR A 1 140 ? -20.832 11.671 15.164 1.00 52.44 140 THR A N 1
ATOM 1041 C CA . THR A 1 140 ? -21.814 10.967 15.982 1.00 52.44 140 THR A CA 1
ATOM 1042 C C . THR A 1 140 ? -22.135 9.669 15.272 1.00 52.44 140 THR A C 1
ATOM 1044 O O . THR A 1 140 ? -22.902 9.671 14.322 1.00 52.44 140 THR A O 1
ATOM 1047 N N . ALA A 1 141 ? -21.521 8.568 15.729 1.00 49.00 141 ALA A N 1
ATOM 1048 C CA . ALA A 1 141 ? -22.199 7.278 15.939 1.00 49.00 141 ALA A CA 1
ATOM 1049 C C . ALA A 1 141 ? -21.241 6.072 15.998 1.00 49.00 141 ALA A C 1
ATOM 1051 O O . ALA A 1 141 ? -21.422 5.127 15.243 1.00 49.00 141 ALA A O 1
ATOM 1052 N N . ILE A 1 142 ? -20.294 6.011 16.946 1.00 45.53 142 ILE A N 1
ATOM 1053 C CA . ILE A 1 142 ? -19.922 4.689 17.511 1.00 45.53 142 ILE A CA 1
ATOM 1054 C C . ILE A 1 142 ? -19.607 4.693 19.021 1.00 45.53 142 ILE A C 1
ATOM 1056 O O . ILE A 1 142 ? -19.093 3.714 19.551 1.00 45.53 142 ILE A O 1
ATOM 1060 N N . ALA A 1 143 ? -20.002 5.734 19.764 1.00 48.75 143 ALA A N 1
ATOM 1061 C CA . ALA A 1 143 ? -19.973 5.713 21.233 1.00 48.75 143 ALA A CA 1
ATOM 1062 C C . ALA A 1 143 ? -21.322 5.3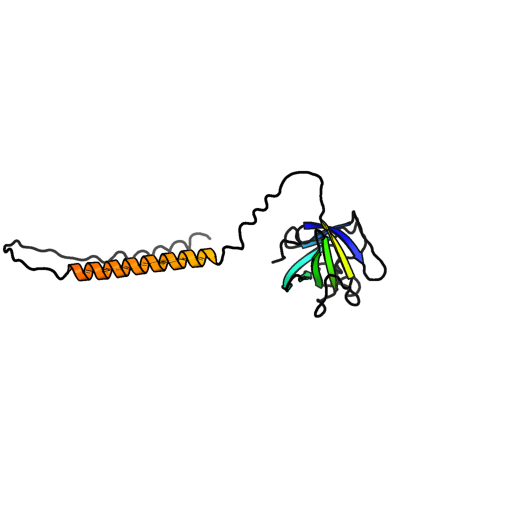22 21.885 1.00 48.75 143 ALA A C 1
ATOM 1064 O O . ALA A 1 143 ? -21.461 5.437 23.099 1.00 48.75 143 ALA A O 1
ATOM 1065 N N . SER A 1 144 ? -22.335 4.855 21.134 1.00 51.28 144 SER A N 1
ATOM 1066 C CA . SER A 1 144 ? -23.691 4.664 21.696 1.00 51.28 144 SER A CA 1
ATOM 1067 C C . SER A 1 144 ? -24.441 3.378 21.332 1.00 51.28 144 SER A C 1
ATOM 1069 O O . SER A 1 144 ? -25.641 3.305 21.583 1.00 51.28 144 SER A O 1
ATOM 1071 N N . ILE A 1 145 ? -23.784 2.312 20.862 1.00 52.94 145 ILE A N 1
ATOM 1072 C CA . ILE A 1 145 ? -24.486 1.011 20.767 1.00 52.94 145 ILE A CA 1
ATOM 1073 C C . ILE A 1 145 ? -24.632 0.359 22.160 1.00 52.94 145 ILE A C 1
ATOM 1075 O O . ILE A 1 145 ? -25.582 -0.378 22.410 1.00 52.94 145 ILE A O 1
ATOM 1079 N N . ILE A 1 146 ? -23.777 0.718 23.126 1.00 55.62 146 ILE A N 1
ATOM 1080 C CA . ILE A 1 146 ? -23.888 0.236 24.517 1.00 55.62 146 ILE A CA 1
ATOM 1081 C C . ILE A 1 146 ? -24.853 1.110 25.348 1.00 55.62 146 ILE A C 1
ATOM 1083 O O . ILE A 1 146 ? -25.529 0.605 26.241 1.00 55.62 146 ILE A O 1
ATOM 1087 N N . GLY A 1 147 ? -25.005 2.400 25.019 1.00 54.00 147 GLY A N 1
ATOM 1088 C CA . GLY A 1 147 ? -25.907 3.314 25.738 1.00 54.00 147 GLY A CA 1
ATOM 1089 C C . GLY A 1 147 ? -27.396 3.046 25.490 1.00 54.00 147 GLY A C 1
ATOM 1090 O O . GLY A 1 147 ? -28.198 3.087 26.424 1.00 54.00 147 GLY A O 1
ATOM 1091 N N . ALA A 1 148 ? -27.770 2.705 24.251 1.00 62.25 148 ALA A N 1
ATOM 1092 C CA . ALA A 1 148 ? -29.164 2.430 23.899 1.00 62.25 148 ALA A CA 1
ATOM 1093 C C . ALA A 1 148 ? -29.702 1.159 24.583 1.00 62.25 148 ALA A C 1
ATOM 1095 O O . ALA A 1 148 ? -30.835 1.147 25.064 1.00 62.25 148 ALA A O 1
ATOM 1096 N N . LEU A 1 149 ? -28.876 0.112 24.706 1.00 67.94 149 LEU A N 1
ATOM 1097 C CA . LEU A 1 149 ? -29.266 -1.131 25.379 1.00 67.94 149 LEU A CA 1
ATOM 1098 C C . LEU A 1 149 ? -29.517 -0.923 26.879 1.00 67.94 149 LEU A C 1
ATOM 1100 O O . LEU A 1 149 ? -30.477 -1.469 27.420 1.00 67.94 149 LEU A O 1
ATOM 1104 N N . ILE A 1 150 ? -28.709 -0.091 27.542 1.00 80.12 150 ILE A N 1
ATOM 1105 C CA . ILE A 1 150 ? -28.860 0.194 28.977 1.00 80.12 150 ILE A CA 1
ATOM 1106 C C . ILE A 1 150 ? -30.126 1.022 29.242 1.00 80.12 150 ILE A C 1
ATOM 1108 O O . ILE A 1 150 ? -30.868 0.719 30.175 1.00 80.12 150 ILE A O 1
ATOM 1112 N N . ALA A 1 151 ? -30.429 2.017 28.401 1.00 80.50 151 ALA A N 1
ATOM 1113 C CA . ALA A 1 151 ? -31.642 2.826 28.546 1.00 80.50 151 ALA A CA 1
ATOM 1114 C C . ALA A 1 151 ? -32.927 1.991 28.364 1.00 80.50 151 ALA A C 1
ATOM 1116 O O . ALA A 1 151 ? -33.868 2.107 29.156 1.00 80.50 151 ALA A O 1
ATOM 1117 N N . VAL A 1 152 ? -32.952 1.097 27.369 1.00 85.25 152 VAL A N 1
ATOM 1118 C CA . VAL A 1 152 ? -34.090 0.191 27.137 1.00 85.25 152 VAL A CA 1
ATOM 1119 C C . VAL A 1 152 ? -34.247 -0.795 28.297 1.00 85.25 152 VAL A C 1
ATOM 1121 O O . VAL A 1 152 ? -35.360 -0.980 28.794 1.00 85.25 152 VAL A O 1
ATOM 1124 N N . LEU A 1 153 ? -33.145 -1.368 28.795 1.00 87.50 153 LEU A N 1
ATOM 1125 C CA . LEU A 1 153 ? -33.172 -2.300 29.924 1.00 87.50 153 LEU A CA 1
ATOM 1126 C C . LEU A 1 153 ? -33.718 -1.641 31.204 1.00 87.50 153 LEU A C 1
ATOM 1128 O O . LEU A 1 153 ? -34.576 -2.217 31.873 1.00 87.50 153 LEU A O 1
ATOM 1132 N N . LEU A 1 154 ? -33.282 -0.416 31.522 1.00 90.06 154 LEU A N 1
ATOM 1133 C CA . LEU A 1 154 ? -33.763 0.324 32.696 1.00 90.06 154 LEU A CA 1
ATOM 1134 C C . LEU A 1 154 ? -35.253 0.675 32.592 1.00 90.06 154 LEU A C 1
ATOM 1136 O O . LEU A 1 154 ? -35.983 0.572 33.578 1.00 90.06 154 LEU A O 1
ATOM 1140 N N . THR A 1 155 ? -35.725 1.017 31.393 1.00 89.62 155 THR A N 1
ATOM 1141 C CA . THR A 1 155 ? -37.139 1.340 31.158 1.00 89.62 155 THR A CA 1
ATOM 1142 C C . THR A 1 155 ? -38.034 0.116 31.378 1.00 89.62 155 THR A C 1
ATOM 1144 O O . THR A 1 155 ? -39.069 0.213 32.040 1.00 89.62 155 THR A O 1
ATOM 1147 N N . ILE A 1 156 ? -37.610 -1.063 30.906 1.00 91.81 156 ILE A N 1
ATOM 1148 C CA . ILE A 1 156 ? -38.337 -2.325 31.122 1.00 91.81 156 ILE A CA 1
ATOM 1149 C C . ILE A 1 156 ? -38.415 -2.664 32.617 1.00 91.81 156 ILE A C 1
ATOM 1151 O O . ILE A 1 156 ? -39.484 -3.031 33.105 1.00 91.81 156 ILE A O 1
ATOM 1155 N N . ILE A 1 157 ? -37.322 -2.491 33.371 1.00 93.12 157 ILE A N 1
ATOM 1156 C CA . ILE A 1 157 ? -37.301 -2.757 34.819 1.00 93.12 157 ILE A CA 1
ATOM 1157 C C . ILE A 1 157 ? -38.305 -1.861 35.560 1.00 93.12 157 ILE A C 1
ATOM 1159 O O . ILE A 1 157 ? -39.060 -2.356 36.399 1.00 93.12 157 ILE A O 1
ATOM 1163 N N . ILE A 1 158 ? -38.373 -0.568 35.227 1.00 93.00 158 ILE A N 1
ATOM 1164 C CA . ILE A 1 158 ? -39.326 0.370 35.846 1.00 93.00 158 ILE A CA 1
ATOM 1165 C C . ILE A 1 158 ? -40.773 -0.064 35.577 1.00 93.00 158 ILE A C 1
ATOM 1167 O O . ILE A 1 158 ? -41.583 -0.106 36.506 1.00 93.00 158 ILE A O 1
ATOM 1171 N N . ILE A 1 159 ? -41.098 -0.453 34.339 1.00 93.44 159 ILE A N 1
ATOM 1172 C CA . ILE A 1 159 ? -42.443 -0.927 33.974 1.00 93.44 159 ILE A CA 1
ATOM 1173 C C . ILE A 1 159 ? -42.815 -2.178 34.778 1.00 93.44 159 ILE A C 1
ATOM 1175 O O . ILE A 1 159 ? -43.922 -2.263 35.313 1.00 93.44 159 ILE A O 1
ATOM 1179 N N . VAL A 1 160 ? -41.887 -3.128 34.922 1.00 94.44 160 VAL A N 1
ATOM 1180 C CA . VAL A 1 160 ? -42.105 -4.356 35.699 1.00 94.44 160 VAL A CA 1
ATOM 1181 C C . VAL A 1 160 ? -42.357 -4.037 37.177 1.00 94.44 160 VAL A C 1
ATOM 1183 O O . VAL A 1 160 ? -43.305 -4.563 37.762 1.00 94.44 160 VAL A O 1
ATOM 1186 N N . VAL A 1 161 ? -41.574 -3.136 37.781 1.00 94.06 161 VAL A N 1
ATOM 1187 C CA . VAL A 1 161 ? -41.763 -2.717 39.182 1.00 94.06 161 VAL A CA 1
ATOM 1188 C C . VAL A 1 161 ? -43.122 -2.048 39.385 1.00 94.06 161 VAL A C 1
ATOM 1190 O O . VAL A 1 161 ? -43.831 -2.389 40.335 1.00 94.06 161 VAL A O 1
ATOM 1193 N N . LEU A 1 162 ? -43.528 -1.148 38.485 1.00 92.94 162 LEU A N 1
ATOM 1194 C CA . LEU A 1 162 ? -44.839 -0.495 38.545 1.00 92.94 162 LEU A CA 1
ATOM 1195 C C . LEU A 1 162 ? -45.982 -1.501 38.380 1.00 92.94 162 LEU A C 1
ATOM 1197 O O . LEU A 1 162 ? -46.959 -1.447 39.127 1.00 92.94 162 LEU A O 1
ATOM 1201 N N . PHE A 1 163 ? -45.845 -2.459 37.461 1.00 93.75 163 PHE A N 1
ATOM 1202 C CA . PHE A 1 163 ? -46.841 -3.502 37.232 1.00 93.75 163 PHE A CA 1
ATOM 1203 C C . PHE A 1 163 ? -47.015 -4.407 38.462 1.00 93.75 163 PHE A C 1
ATOM 1205 O O . PHE A 1 163 ? -48.136 -4.621 38.931 1.00 93.75 163 PHE A O 1
ATOM 1212 N N . PHE A 1 164 ? -45.916 -4.878 39.061 1.00 92.31 164 PHE A N 1
ATOM 1213 C CA . PHE A 1 164 ? -45.974 -5.670 40.294 1.00 92.31 164 PHE A CA 1
ATOM 1214 C C . PHE A 1 164 ? -46.462 -4.855 41.500 1.00 92.31 164 PHE A C 1
ATOM 1216 O O . PHE A 1 164 ? -47.230 -5.374 42.319 1.00 92.31 164 PHE A O 1
ATOM 1223 N N . GLY A 1 165 ? -46.072 -3.581 41.597 1.00 89.06 165 GLY A N 1
ATOM 1224 C CA . GLY A 1 165 ? -46.569 -2.644 42.603 1.00 89.06 165 GLY A CA 1
ATOM 1225 C C . GLY A 1 165 ? -48.084 -2.464 42.510 1.00 89.06 165 GLY A C 1
ATOM 1226 O O . GLY A 1 165 ? -48.786 -2.638 43.507 1.00 89.06 165 GLY A O 1
ATOM 1227 N N . TYR A 1 166 ? -48.603 -2.233 41.302 1.00 88.88 166 TYR A N 1
ATOM 1228 C CA . TYR A 1 166 ? -50.035 -2.120 41.029 1.00 88.88 166 TYR A CA 1
ATOM 1229 C C . TYR A 1 166 ? -50.798 -3.402 41.396 1.00 88.88 166 TYR A C 1
ATOM 1231 O O . TYR A 1 166 ? -51.823 -3.339 42.081 1.00 88.88 166 TYR A O 1
ATOM 1239 N N . ILE A 1 167 ? -50.278 -4.581 41.027 1.00 89.12 167 ILE A N 1
ATOM 1240 C CA . ILE A 1 167 ? -50.891 -5.870 41.390 1.00 89.12 167 ILE A CA 1
ATOM 1241 C C . ILE A 1 167 ? -50.953 -6.041 42.914 1.00 89.12 167 ILE A C 1
ATOM 1243 O O . ILE A 1 167 ? -51.989 -6.450 43.448 1.00 89.12 167 ILE A O 1
ATOM 1247 N N . LYS A 1 168 ? -49.876 -5.714 43.642 1.00 83.81 168 LYS A N 1
ATOM 1248 C CA . LYS A 1 168 ? -49.870 -5.813 45.110 1.00 83.81 168 LYS A CA 1
ATOM 1249 C C . LYS A 1 168 ? -50.787 -4.787 45.772 1.00 83.81 168 LYS A C 1
ATOM 1251 O O . LYS A 1 168 ? -51.469 -5.144 46.733 1.00 83.81 168 LYS A O 1
ATOM 1256 N N . PHE A 1 169 ? -50.861 -3.567 45.247 1.00 74.69 169 PHE A N 1
ATOM 1257 C CA . PHE A 1 169 ? -51.754 -2.523 45.753 1.00 74.69 169 PHE A CA 1
ATOM 1258 C C . PHE A 1 169 ? -53.226 -2.918 45.575 1.00 74.69 169 PHE A C 1
ATOM 1260 O O . PHE A 1 169 ? -54.004 -2.906 46.530 1.00 74.69 169 PHE A O 1
ATOM 1267 N N . LYS A 1 170 ? -53.586 -3.427 44.389 1.00 77.94 170 LYS A N 1
ATOM 1268 C CA . LYS A 1 170 ? -54.929 -3.958 44.113 1.00 77.94 170 LYS A CA 1
ATOM 1269 C C . LYS A 1 170 ? -55.279 -5.152 45.004 1.00 77.94 170 LYS A C 1
ATOM 1271 O O . LYS A 1 170 ? -56.435 -5.316 45.384 1.00 77.94 170 LYS A O 1
ATOM 1276 N N . LYS A 1 171 ? -54.299 -5.985 45.373 1.00 70.31 171 LYS A N 1
ATOM 1277 C CA . LYS A 1 171 ? -54.512 -7.129 46.276 1.00 70.31 171 LYS A CA 1
ATOM 1278 C C . LYS A 1 171 ? -54.717 -6.702 47.738 1.00 70.31 171 LYS A C 1
ATOM 1280 O O . LYS A 1 171 ? -55.419 -7.405 48.462 1.00 70.31 171 LYS A O 1
ATOM 1285 N N . LYS A 1 172 ? -54.158 -5.562 48.166 1.00 60.16 172 LYS A N 1
ATOM 1286 C CA . LYS A 1 172 ? -54.377 -4.984 49.507 1.00 60.16 172 LYS A CA 1
ATOM 1287 C C . LYS A 1 172 ? -55.758 -4.333 49.648 1.00 60.16 172 LYS A C 1
ATOM 1289 O O . LYS A 1 172 ? -56.407 -4.543 50.665 1.00 60.16 172 LYS A O 1
ATOM 1294 N N . ASN A 1 173 ? -56.258 -3.674 48.601 1.00 57.34 173 ASN A N 1
ATOM 1295 C CA . ASN A 1 173 ? -57.581 -3.029 48.612 1.00 57.34 173 ASN A CA 1
ATOM 1296 C C . ASN A 1 173 ? -58.774 -4.005 48.550 1.00 57.34 173 ASN A C 1
ATOM 1298 O O . ASN A 1 173 ? -59.917 -3.569 48.518 1.00 57.34 173 ASN A O 1
ATOM 1302 N N . LYS A 1 174 ? -58.537 -5.324 48.551 1.00 56.19 174 LYS A N 1
ATOM 1303 C CA . LYS A 1 174 ? -59.593 -6.344 48.670 1.00 56.19 174 LYS A CA 1
ATOM 1304 C C . LYS A 1 174 ? -59.801 -6.856 50.106 1.00 56.19 174 LYS A C 1
ATOM 1306 O O . LYS A 1 174 ? -60.461 -7.876 50.272 1.00 56.19 174 LYS A O 1
ATOM 1311 N N . LYS A 1 175 ? -59.207 -6.228 51.134 1.00 58.47 175 LYS A N 1
ATOM 1312 C CA . LYS A 1 175 ? -59.229 -6.746 52.521 1.00 58.47 175 LYS A CA 1
ATOM 1313 C C . LYS A 1 175 ? -59.717 -5.776 53.620 1.00 58.47 175 LYS A C 1
ATOM 1315 O O . LYS A 1 175 ? -59.448 -6.027 54.788 1.00 58.47 175 LYS A O 1
ATOM 1320 N N . THR A 1 176 ? -60.493 -4.745 53.293 1.00 48.44 176 THR A N 1
ATOM 1321 C CA . THR A 1 176 ? -61.146 -3.850 54.280 1.00 48.44 176 THR A CA 1
ATOM 1322 C C . THR A 1 176 ? -62.454 -3.356 53.650 1.00 48.44 176 THR A C 1
ATOM 1324 O O . THR A 1 176 ? -62.375 -2.850 52.538 1.00 48.44 176 THR A O 1
ATOM 1327 N N . HIS A 1 177 ? -63.679 -3.452 54.176 1.00 46.69 177 HIS A N 1
ATOM 1328 C CA . HIS A 1 177 ? -64.333 -4.025 55.366 1.00 46.69 177 HIS A CA 1
ATOM 1329 C C . HIS A 1 177 ? -65.803 -4.348 54.928 1.00 46.69 177 HIS A C 1
ATOM 1331 O O . HIS A 1 177 ? -66.212 -3.874 53.864 1.00 46.69 177 HIS A O 1
ATOM 1337 N N . PRO A 1 178 ? -66.589 -5.141 55.681 1.00 61.53 178 PRO A N 1
ATOM 1338 C CA . PRO A 1 178 ? -67.976 -5.495 55.384 1.00 61.53 178 PRO A CA 1
ATOM 1339 C C . PRO A 1 178 ? -68.947 -4.399 55.848 1.00 61.53 178 PRO A C 1
ATOM 1341 O O . PRO A 1 178 ? -68.719 -3.814 56.898 1.00 61.53 178 PRO A O 1
ATOM 1344 N N . GLU A 1 179 ? -70.045 -4.179 55.125 1.00 45.94 179 GLU A N 1
ATOM 1345 C CA . GLU A 1 179 ? -71.362 -3.979 55.740 1.00 45.94 179 GLU A CA 1
ATOM 1346 C C . GLU A 1 179 ? -72.464 -4.197 54.699 1.00 45.94 179 GLU A C 1
ATOM 1348 O O . GLU A 1 179 ? -72.353 -3.863 53.521 1.00 45.94 179 GLU A O 1
ATOM 1353 N N . GLU A 1 180 ? -73.485 -4.864 55.197 1.00 49.28 180 GLU A N 1
ATOM 1354 C CA . GLU A 1 180 ? -74.703 -5.378 54.610 1.00 49.28 180 GLU A CA 1
ATOM 1355 C C . GLU A 1 180 ? -75.696 -4.254 54.293 1.00 49.28 180 GLU A C 1
ATOM 1357 O O . GLU A 1 180 ? -76.064 -3.506 55.189 1.00 49.28 180 GLU A O 1
ATOM 1362 N N . ILE A 1 181 ? -76.201 -4.179 53.054 1.00 48.31 181 ILE A N 1
ATOM 1363 C CA . ILE A 1 181 ? -77.566 -3.694 52.803 1.00 48.31 181 ILE A CA 1
ATOM 1364 C C . ILE A 1 181 ? -78.237 -4.624 51.791 1.00 48.31 181 ILE A C 1
ATOM 1366 O O . ILE A 1 181 ? -77.759 -4.871 50.683 1.00 48.31 181 ILE A O 1
ATOM 1370 N N . THR A 1 182 ? -79.353 -5.159 52.260 1.00 46.75 182 THR A N 1
ATOM 1371 C CA . THR A 1 182 ? -80.308 -6.081 51.663 1.00 46.75 182 THR A CA 1
ATOM 1372 C C . THR A 1 182 ? -81.161 -5.435 50.563 1.00 46.75 182 THR A C 1
ATOM 1374 O O . THR A 1 182 ? -81.600 -4.295 50.684 1.00 46.75 182 THR A O 1
ATOM 1377 N N . GLY A 1 183 ? -81.504 -6.219 49.532 1.00 40.59 183 GLY A N 1
ATOM 1378 C CA . GLY A 1 183 ? -82.760 -6.060 48.779 1.00 40.59 183 GLY A CA 1
ATOM 1379 C C . GLY A 1 183 ? -82.650 -5.977 47.243 1.00 40.59 183 GLY A C 1
ATOM 1380 O O . GLY A 1 183 ? -81.649 -5.491 46.733 1.00 40.59 183 GLY A O 1
ATOM 1381 N N . PRO A 1 184 ? -83.648 -6.479 46.479 1.00 56.28 184 PRO A N 1
ATOM 1382 C CA . PRO A 1 184 ? -83.384 -7.309 45.296 1.00 56.28 184 PRO A CA 1
ATOM 1383 C C . PRO A 1 184 ? -83.968 -6.792 43.962 1.00 56.28 184 PRO A C 1
ATOM 1385 O O . PRO A 1 184 ? -84.965 -6.075 43.944 1.00 56.28 184 PRO A O 1
ATOM 1388 N N . ARG A 1 185 ? -83.399 -7.270 42.842 1.00 37.72 185 ARG A N 1
ATOM 1389 C CA . ARG A 1 185 ? -84.045 -7.604 41.540 1.00 37.72 185 ARG A CA 1
ATOM 1390 C C . ARG A 1 185 ? -82.965 -8.249 40.648 1.00 37.72 185 ARG A C 1
ATOM 1392 O O . ARG A 1 185 ? -81.960 -7.611 40.372 1.00 37.72 185 ARG A O 1
ATOM 1399 N N . VAL A 1 186 ? -82.967 -9.569 40.411 1.00 41.34 186 VAL A N 1
ATOM 1400 C CA . VAL A 1 186 ? -83.726 -10.291 39.355 1.00 41.34 186 VAL A CA 1
ATOM 1401 C C . VAL A 1 18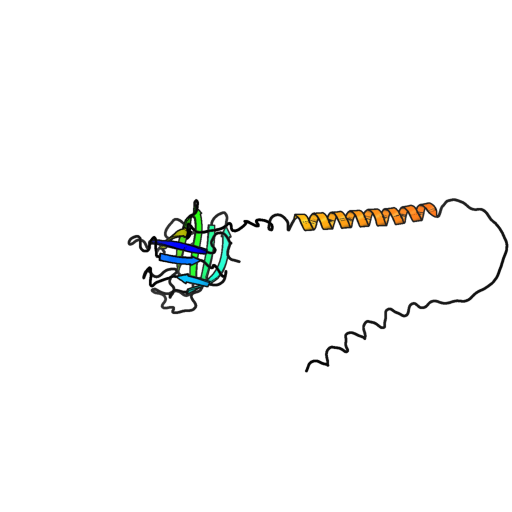6 ? -83.614 -9.559 38.013 1.00 41.34 186 VAL A C 1
ATOM 1403 O O . VAL A 1 186 ? -84.074 -8.430 37.928 1.00 41.34 186 VAL A O 1
ATOM 1406 N N . GLY A 1 187 ? -83.075 -10.083 36.915 1.00 37.75 187 GLY A N 1
ATOM 1407 C CA . GLY A 1 187 ? -82.469 -11.356 36.504 1.00 37.75 187 GLY A CA 1
ATOM 1408 C C . GLY A 1 187 ? -81.968 -11.094 35.064 1.00 37.75 187 GLY A C 1
ATOM 1409 O O . GLY A 1 187 ? -82.578 -10.306 34.350 1.00 37.75 187 GLY A O 1
ATOM 1410 N N . SER A 1 188 ? -80.725 -11.443 34.731 1.00 41.88 188 SER A N 1
ATOM 1411 C CA . SER A 1 188 ? -80.325 -12.682 34.035 1.00 41.88 188 SER A CA 1
ATOM 1412 C C . SER A 1 188 ? -80.433 -12.620 32.504 1.00 41.88 188 SER A C 1
ATOM 1414 O O . SER A 1 188 ? -81.524 -12.770 31.980 1.00 41.88 188 SER A O 1
ATOM 1416 N N . GLU A 1 189 ? -79.286 -12.485 31.827 1.00 41.69 189 GLU A N 1
ATOM 1417 C CA . GLU A 1 189 ? -78.847 -13.273 30.648 1.00 41.69 189 GLU A CA 1
ATOM 1418 C C . GLU A 1 189 ? -77.432 -12.793 30.259 1.00 41.69 189 GLU A C 1
ATOM 1420 O O . GLU A 1 189 ? -77.227 -11.608 30.021 1.00 41.69 189 GLU A O 1
ATOM 1425 N N . TRP A 1 190 ? -76.359 -13.559 30.529 1.00 36.00 190 TRP A N 1
ATOM 1426 C CA . TRP A 1 190 ? -75.754 -14.612 29.675 1.00 36.00 190 TRP A CA 1
ATOM 1427 C C . TRP A 1 190 ? -75.556 -14.107 28.228 1.00 36.00 190 TRP A C 1
ATOM 1429 O O . TRP A 1 190 ? -76.491 -13.615 27.626 1.00 36.00 190 TRP A O 1
ATOM 1439 N N . SER A 1 191 ? -74.412 -14.182 27.552 1.00 39.81 191 SER A N 1
ATOM 1440 C CA . SER A 1 191 ? -73.245 -15.048 27.656 1.00 39.81 191 SER A CA 1
ATOM 1441 C C . SER A 1 191 ? -72.137 -14.464 26.762 1.00 39.81 191 SER A C 1
ATOM 1443 O O . SER A 1 191 ? -72.416 -13.867 25.730 1.00 39.81 191 SER A O 1
ATOM 1445 N N . ASN A 1 192 ? -70.896 -14.665 27.202 1.00 45.19 192 ASN A N 1
ATOM 1446 C CA . ASN A 1 192 ? -69.643 -14.815 26.453 1.00 45.19 192 ASN A CA 1
ATOM 1447 C C . ASN A 1 192 ? -69.701 -14.739 24.918 1.00 45.19 192 ASN A C 1
ATOM 1449 O O . ASN A 1 192 ? -70.431 -15.514 24.307 1.00 45.19 192 ASN A O 1
ATOM 1453 N N . ASP A 1 193 ? -68.760 -14.003 24.314 1.00 43.53 193 ASP A N 1
ATOM 1454 C CA . ASP A 1 193 ? -68.226 -14.437 23.021 1.00 43.53 193 ASP A CA 1
ATOM 1455 C C . ASP A 1 193 ? -66.730 -14.114 22.856 1.00 43.53 193 ASP A C 1
ATOM 1457 O O . ASP A 1 193 ? -66.301 -13.078 22.345 1.00 43.53 193 ASP A O 1
ATOM 1461 N N . TYR A 1 194 ? -65.915 -15.051 23.342 1.00 42.53 194 TYR A N 1
ATOM 1462 C CA . TYR A 1 194 ? -64.513 -15.227 22.978 1.00 42.53 194 TYR A CA 1
ATOM 1463 C C . TYR A 1 194 ? -64.441 -15.861 21.576 1.00 42.53 194 TYR A C 1
ATOM 1465 O O . TYR A 1 194 ? -64.037 -17.011 21.444 1.00 42.53 194 TYR A O 1
ATOM 1473 N N . THR A 1 195 ? -64.820 -15.131 20.521 1.00 47.91 195 THR A N 1
ATOM 1474 C CA . THR A 1 195 ? -64.775 -15.671 19.144 1.00 47.91 195 THR A CA 1
ATOM 1475 C C . THR A 1 195 ? -64.335 -14.633 18.105 1.00 47.91 195 THR A C 1
ATOM 1477 O O . THR A 1 195 ? -64.937 -14.485 17.049 1.00 47.91 195 THR A O 1
ATOM 1480 N N . ALA A 1 196 ? -63.250 -13.900 18.381 1.00 44.78 196 ALA A N 1
ATOM 1481 C CA . ALA A 1 196 ? -62.630 -13.004 17.390 1.00 44.78 196 ALA A CA 1
ATOM 1482 C C . ALA A 1 196 ? -61.134 -13.276 17.131 1.00 44.78 196 ALA A C 1
ATOM 1484 O O . ALA A 1 196 ? -60.525 -12.600 16.307 1.00 44.78 196 ALA A O 1
ATOM 1485 N N . LEU A 1 197 ? -60.536 -14.278 17.790 1.00 44.78 197 LEU A N 1
ATOM 1486 C CA . LEU A 1 197 ? -59.104 -14.591 17.661 1.00 44.78 197 LEU A CA 1
ATOM 1487 C C . LEU A 1 197 ? -58.773 -15.724 16.675 1.00 44.78 197 LEU A C 1
ATOM 1489 O O . LEU A 1 197 ? -57.601 -16.003 16.460 1.00 44.78 197 LEU A O 1
ATOM 1493 N N . THR A 1 198 ? -59.760 -16.334 16.016 1.00 48.75 198 THR A N 1
ATOM 1494 C CA . THR A 1 198 ? -59.534 -17.429 15.048 1.00 48.75 198 THR A CA 1
ATOM 1495 C C . THR A 1 198 ? -59.763 -17.045 13.581 1.00 48.75 198 THR A C 1
ATOM 1497 O O . THR A 1 198 ? -59.528 -17.865 12.699 1.00 48.75 198 THR A O 1
ATOM 1500 N N . ASN A 1 199 ? -60.142 -15.793 13.282 1.00 49.62 199 ASN A N 1
ATOM 1501 C CA . ASN A 1 199 ? -60.457 -15.348 11.913 1.00 49.62 199 ASN A CA 1
ATOM 1502 C C . ASN A 1 199 ? -59.419 -14.422 11.251 1.00 49.62 199 ASN A C 1
ATOM 1504 O O . ASN A 1 199 ? -59.629 -14.014 10.112 1.00 49.62 199 ASN A O 1
ATOM 1508 N N . TRP A 1 200 ? -58.281 -14.122 11.890 1.00 45.19 200 TRP A N 1
ATOM 1509 C CA . TRP A 1 200 ? -57.218 -13.327 11.244 1.00 45.19 200 TRP A CA 1
ATOM 1510 C C . TRP A 1 200 ? -56.101 -14.179 10.617 1.00 45.19 200 TRP A C 1
ATOM 1512 O O . TRP A 1 200 ? -55.502 -13.776 9.620 1.00 45.19 200 TRP A O 1
ATOM 1522 N N . GLU A 1 201 ? -55.883 -15.408 11.099 1.00 47.62 201 GLU A N 1
ATOM 1523 C CA . GLU A 1 201 ? -54.872 -16.318 10.527 1.00 47.62 201 GLU A CA 1
ATOM 1524 C C . GLU A 1 201 ? -55.230 -16.844 9.123 1.00 47.62 201 GLU A C 1
ATOM 1526 O O . GLU A 1 201 ? -54.347 -17.277 8.383 1.00 47.62 201 GLU A O 1
ATOM 1531 N N . ASN A 1 202 ? -56.490 -16.716 8.691 1.00 47.97 202 ASN A N 1
ATOM 1532 C CA . ASN A 1 202 ? -56.929 -17.116 7.348 1.00 47.97 202 ASN A CA 1
ATOM 1533 C C . ASN A 1 202 ? -56.853 -15.986 6.296 1.00 47.97 202 ASN A C 1
ATOM 1535 O O . ASN A 1 202 ? -57.024 -16.256 5.109 1.00 47.97 202 ASN A O 1
ATOM 1539 N N . GLY A 1 203 ? -56.538 -14.743 6.688 1.00 50.03 203 GLY A N 1
ATOM 1540 C CA . GLY A 1 203 ? -56.451 -13.594 5.769 1.00 50.03 203 GLY A CA 1
ATOM 1541 C C . GLY A 1 203 ? -55.119 -13.463 5.017 1.00 50.03 203 GLY A C 1
ATOM 1542 O O . GLY A 1 203 ? -55.089 -12.999 3.882 1.00 50.03 203 GLY A O 1
ATOM 1543 N N . LEU A 1 204 ? -54.005 -13.931 5.590 1.00 48.62 204 LEU A N 1
ATOM 1544 C CA . LEU A 1 204 ? -52.665 -13.745 5.000 1.00 48.62 204 LEU A CA 1
ATOM 1545 C C . LEU A 1 204 ? -52.234 -14.865 4.037 1.00 48.62 204 LEU A C 1
ATOM 1547 O O . LEU A 1 204 ? -51.178 -14.778 3.407 1.00 48.62 204 LEU A O 1
ATOM 1551 N N . ARG A 1 205 ? -53.051 -15.916 3.874 1.00 50.19 205 ARG A N 1
ATOM 1552 C CA . ARG A 1 205 ? -52.803 -16.996 2.900 1.00 50.19 205 ARG A CA 1
ATOM 1553 C C . ARG A 1 205 ? -53.420 -16.711 1.516 1.00 50.19 205 ARG A C 1
ATOM 1555 O O . ARG A 1 205 ? -53.113 -17.433 0.572 1.00 50.19 205 ARG A O 1
ATOM 1562 N N . SER A 1 206 ? -54.207 -15.638 1.365 1.00 49.41 206 SER A N 1
ATOM 1563 C CA . SER A 1 206 ? -54.874 -15.271 0.102 1.00 49.41 206 SER A CA 1
ATOM 1564 C C . SER A 1 206 ? -54.093 -14.297 -0.799 1.00 49.41 206 SER A C 1
ATOM 1566 O O . SER A 1 206 ? -54.416 -14.202 -1.979 1.00 49.41 206 SER A O 1
ATOM 1568 N N . GLU A 1 207 ? -53.054 -13.599 -0.323 1.00 50.84 207 GLU A N 1
ATOM 1569 C CA . GLU A 1 207 ? -52.304 -12.644 -1.173 1.00 50.84 207 GLU A CA 1
ATOM 1570 C C . GLU A 1 207 ? -51.109 -13.258 -1.925 1.00 50.84 207 GLU A C 1
ATOM 1572 O O . GLU A 1 207 ? -50.549 -12.636 -2.827 1.00 50.84 207 GLU A O 1
ATOM 1577 N N . LYS A 1 208 ? -50.727 -14.509 -1.631 1.00 51.03 208 LYS A N 1
ATOM 1578 C CA . LYS A 1 208 ? -49.579 -15.171 -2.285 1.00 51.03 208 LYS A CA 1
ATOM 1579 C C . LYS A 1 208 ? -49.863 -15.749 -3.681 1.00 51.03 208 LYS A C 1
ATOM 1581 O O . LYS A 1 208 ? -48.958 -16.330 -4.268 1.00 51.03 208 LYS A O 1
ATOM 1586 N N . ASN A 1 209 ? -51.066 -15.571 -4.233 1.00 52.44 209 ASN A N 1
ATOM 1587 C CA . ASN A 1 209 ? -51.448 -16.115 -5.548 1.00 52.44 209 ASN A CA 1
ATOM 1588 C C . ASN A 1 209 ? -51.831 -15.059 -6.605 1.00 52.44 209 ASN A C 1
ATOM 1590 O O . ASN A 1 209 ? -52.376 -15.425 -7.640 1.00 52.44 209 ASN A O 1
ATOM 1594 N N . LEU A 1 210 ? -51.539 -13.770 -6.390 1.00 51.59 210 LEU A N 1
ATOM 1595 C CA . LEU A 1 210 ? -51.954 -12.693 -7.313 1.00 51.59 210 LEU A CA 1
ATOM 1596 C C . LEU A 1 210 ? -50.816 -11.825 -7.872 1.00 51.59 210 LEU A C 1
ATOM 1598 O O . LEU A 1 210 ? -51.058 -10.737 -8.384 1.00 51.59 210 LEU A O 1
ATOM 1602 N N . LYS A 1 211 ? -49.574 -12.315 -7.837 1.00 50.34 211 LYS A N 1
ATOM 1603 C CA . LYS A 1 211 ? -48.477 -11.753 -8.640 1.00 50.34 211 LYS A CA 1
ATOM 1604 C C . LYS A 1 211 ? -47.729 -12.876 -9.350 1.00 50.34 211 LYS A C 1
ATOM 1606 O O . LYS A 1 211 ? -46.668 -13.309 -8.908 1.00 50.34 211 LYS A O 1
ATOM 1611 N N . LYS A 1 212 ? -48.347 -13.364 -10.421 1.00 46.03 212 LYS A N 1
ATOM 1612 C CA . LYS A 1 212 ? -47.698 -14.082 -11.513 1.00 46.03 212 LYS A CA 1
ATOM 1613 C C . LYS A 1 212 ? -48.021 -13.337 -12.798 1.00 46.03 212 LYS A C 1
ATOM 1615 O O . LYS A 1 212 ? -49.173 -12.857 -12.885 1.00 46.03 212 LYS A O 1
#

Foldseek 3Di:
DDDPLQAAKWFKWKFQPPDIFGGDQWIWGRCNVVFKIFGDCVRPVDDPLLEPGMWTFDDWDDDDQKIWTKIAHPDDDDPPSHAGIKIWIWGDDPQKIKIKIDGPHDDDVDDSNDHDDSIMIMMTHHDDDPDDDDPPPPPPDDVPPVVVVVVVVVVVVVVVVVVVVVVVVVVVVVPDDDDDDDDDDDDDDDDDDPDDPPPPVVVVVPPPPPDD

Sequence (212 aa):
MVSSVFLGNFFYTYDNGTGTSCGTGSEWDVCTNRTTMTFNYTQCATIIAYSDAEVFCVASVASSNVIYLTVFNNGIVDSVSFYRFTCMTISTSGSSLSVSLQKDKCDKGQSPTVRPTGGALATLTPYSFEGDSSMEDTSTAIASIIGALIAVLLTIIIIVVLFFGYIKFKKKNKKTHPEEITGPRVGSEWSNDYTALTNWENGLRSEKNLKK

Radius of gyration: 33.85 Å; chains: 1; bounding box: 100×42×72 Å

pLDDT: mean 78.1, std 20.52, range [35.28, 97.69]